Protein 5YFK (pdb70)

Organism: Clostridium perfringens (strain 13 / Type A) (NCBI:txid195102)

Sequence (211 aa):
YYTDSRDYDNLRSLSPLSSPEEHKQDAESEKNLKNINPDYRFWIKVEGTNIDFPVVQGKDNDFYLHHNFNKEKSFSGSIFVDSENNLNDDSNIVVYGHNMRNDTMFAQIKHFKNENFFNANKYVTLYREGKKSTFEIFSVYQENAKDLESEIKTKFSNKEDYEKYLKEQESKSLFKRDGIDLNSNDRILTLITSGYDFVNARIVVVAKEID

Secondary structure (DSSP, 8-state):
---STTHHHHGGGG-S---HHHHHHHHHHHHHHHHH-TTEEEEEEETTSS-EEEEEE-SSSSGGGSB-TTS-B-SS--EEE-TT--TTT-SEEEEE----SSS-TTGGGGGGGSHHHHHH--EEEEEETTEEEEEEEEEEEEEEHHHHHHH--S--SSHHHHHHHHHHHHHT-SSPPTT----TT--EEEEEEEESSSTTEEEEEEEEEE-

Foldseek 3Di:
DDFDVPVQVVLLVLALPVPVVNLVSVVVSVVVLCVLPVQWFKWKDFPPAPRTGTEGADCAPPQQCQADSNSDGTNFGGKYWGNPADPVDWLEIEIEGEQPPPRDTCVCLVVCLDPVCVVVTFWMWMGGPSDIWIWGWFAKAKDAQVVVVVLDDRDAPDLVRQQVSQVVRNVRGPDGDPPLPDGSVWRKYKYWYADDPDPRMIIIIMTTIDD

B-factor: mean 30.6, std 21.13, range [10.1, 153.22]

Solvent-accessible surface area: 11070 Å² total; per-residue (Å²): 202,198,24,50,47,186,63,11,54,104,12,127,96,38,8,4,40,136,77,119,147,115,110,137,115,28,42,83,11,9,147,73,0,98,126,68,0,88,32,5,81,1,0,0,48,0,69,52,17,62,0,20,10,1,0,0,22,11,203,71,56,76,70,1,49,82,32,12,2,68,90,92,168,8,154,5,1,0,0,2,0,13,24,121,10,59,16,116,108,7,38,0,4,0,0,47,6,42,5,51,176,24,83,21,8,0,3,21,0,96,61,1,56,84,99,118,39,0,78,73,19,77,75,0,27,6,13,51,115,36,152,139,29,28,3,25,0,2,0,0,7,49,29,60,17,156,80,7,130,90,38,27,78,16,110,43,102,79,127,137,31,8,72,136,8,2,145,57,0,47,89,61,22,99,33,137,16,127,82,13,108,28,43,25,124,18,56,0,1,0,2,8,2,26,5,109,97,85,126,85,0,73,2,0,0,0,1,16,65,46,181

InterPro domains:
  IPR005754 Sortase family [PF04203] (82-247)
  IPR009835 Sortase B family [TIGR03064] (6-243)
  IPR009835 Sortase B family [cd05826] (76-247)
  IPR015986 Sortase B, Firmicutes [PIRSF030150] (1-249)
  IPR023365 Sortase domain superfamily [G3DSA:2.40.260.10] (67-249)
  IPR023365 Sortase domain superfamily [SSF63817] (12-249)

CATH classification: 2.40.260.10

Nearest PDB structures (foldseek):
  5yfk-assembly1_A  TM=1.005E+00  e=3.487E-47  Clostridium perfringens str. 13
  5b23-assembly2_B  TM=1.001E+00  e=1.067E-38  Clostridium perfringens str. 13
  4ux7-assembly1_B  TM=8.666E-01  e=3.963E-24  Clostridioides difficile 630
  6kyc-assembly1_A  TM=9.280E-01  e=2.749E-22  Clostridioides difficile 630
  6kyd-assembly1_A  TM=9.367E-01  e=8.070E-21  Clostridioides difficile 630

Radius of gyration: 16.48 Å; Cα contacts (8 Å, |Δi|>4): 424; chains: 1; bounding box: 42×48×41 Å

Structure (mmCIF, N/CA/C/O backbone):
data_5YFK
#
_entry.id   5YFK
#
_cell.length_a   74.670
_cell.length_b   59.730
_cell.length_c   56.220
_cell.angle_alpha   90.00
_cell.angle_beta   121.39
_cell.angle_gamma   90.00
#
_symmetry.space_group_name_H-M   'C 1 2 1'
#
loop_
_entity.id
_entity.type
_entity.pdbx_description
1 polymer 'Uncharacterized protein Sortase B'
2 water water
#
loop_
_atom_site.group_PDB
_atom_site.id
_atom_site.type_symbol
_atom_site.label_atom_id
_atom_site.label_alt_id
_atom_site.label_comp_id
_atom_site.label_asym_id
_atom_site.label_entity_id
_atom_site.label_seq_id
_atom_site.pdbx_PDB_ins_code
_atom_site.Cartn_x
_atom_site.Cartn_y
_atom_site.Cartn_z
_atom_site.occupancy
_atom_site.B_iso_or_equiv
_atom_site.auth_seq_id
_atom_site.auth_comp_id
_atom_site.auth_asym_id
_atom_site.auth_atom_id
_atom_site.pdbx_PDB_model_num
ATOM 1 N N . TYR A 1 10 ? 11.397 13.713 27.151 1.00 59.67 33 TYR A N 1
ATOM 2 C CA . TYR A 1 10 ? 10.025 13.512 26.602 1.00 58.70 33 TYR A CA 1
ATOM 3 C C . TYR A 1 10 ? 9.530 12.089 26.874 1.00 64.99 33 TYR A C 1
ATOM 4 O O . TYR A 1 10 ? 10.313 11.135 26.872 1.00 61.91 33 TYR A O 1
ATOM 13 N N . TYR A 1 11 ? 8.227 11.957 27.105 1.00 47.96 34 TYR A N 1
ATOM 14 C CA . TYR A 1 11 ? 7.625 10.691 27.516 1.00 43.99 34 TYR A CA 1
ATOM 15 C C . TYR A 1 11 ? 6.580 10.289 26.484 1.00 50.61 34 TYR A C 1
ATOM 16 O O . TYR A 1 11 ? 5.818 11.124 26.013 1.00 38.94 34 TYR A O 1
ATOM 25 N N . THR A 1 12 ? 6.517 9.006 26.149 1.00 53.67 35 THR A N 1
ATOM 26 C CA . THR A 1 12 ? 5.846 8.608 24.925 1.00 58.81 35 THR A CA 1
ATOM 27 C C . THR A 1 12 ? 5.433 7.132 24.973 1.00 66.28 35 THR A C 1
ATOM 28 O O . THR A 1 12 ? 5.263 6.573 26.063 1.00 72.80 35 THR A O 1
ATOM 32 N N . ASP A 1 13 ? 5.161 6.544 23.808 1.00 75.16 36 ASP A N 1
ATOM 33 C CA . ASP A 1 13 ? 4.337 5.328 23.714 1.00 90.94 36 ASP A CA 1
ATOM 34 C C . ASP A 1 13 ? 5.129 4.027 23.943 1.00 103.10 36 ASP A C 1
ATOM 35 O O . ASP A 1 13 ? 4.689 2.952 23.527 1.00 110.45 36 ASP A O 1
ATOM 40 N N . SER A 1 14 ? 6.180 4.104 24.760 1.00 104.13 37 SER A N 1
ATOM 41 C CA . SER A 1 14 ? 7.277 3.129 24.733 1.00 85.87 37 SER A CA 1
ATOM 42 C C . SER A 1 14 ? 6.871 1.768 25.317 1.00 89.55 37 SER A C 1
ATOM 43 O O . SER A 1 14 ? 7.460 0.740 24.981 1.00 93.83 37 SER A O 1
ATOM 46 N N . ARG A 1 15 ? 5.874 1.766 26.195 1.00 94.02 38 ARG A N 1
ATOM 47 C CA . ARG A 1 15 ? 5.703 0.675 27.155 1.00 104.98 38 ARG A CA 1
ATOM 48 C C . ARG A 1 15 ? 5.176 -0.596 26.487 1.00 97.62 38 ARG A C 1
ATOM 49 O O . ARG A 1 15 ? 5.614 -1.703 26.809 1.00 91.96 38 ARG A O 1
ATOM 57 N N . ASP A 1 16 ? 4.206 -0.436 25.590 1.00 82.51 39 ASP A N 1
ATOM 58 C CA . ASP A 1 16 ? 3.643 -1.567 24.858 1.00 72.23 39 ASP A CA 1
ATOM 59 C C . ASP A 1 16 ? 4.711 -2.166 23.956 1.00 65.40 39 ASP A C 1
ATOM 60 O O . ASP A 1 16 ? 4.972 -3.371 24.004 1.00 47.36 39 ASP A O 1
ATOM 65 N N . TYR A 1 17 ? 5.384 -1.294 23.205 1.00 55.82 40 TYR A N 1
ATOM 66 C CA . TYR A 1 17 ? 6.433 -1.696 22.267 1.00 73.69 40 TYR A CA 1
ATOM 67 C C . TYR A 1 17 ? 7.656 -2.198 23.047 1.00 73.04 40 TYR A C 1
ATOM 68 O O . TYR A 1 17 ? 8.769 -2.185 22.525 1.00 90.37 40 TYR A O 1
ATOM 77 N N . ASP A 1 18 ? 7.436 -2.678 24.276 1.00 68.41 41 ASP A N 1
ATOM 78 C CA . ASP A 1 18 ? 8.502 -3.297 25.078 1.00 64.22 41 ASP A CA 1
ATOM 79 C C . ASP A 1 18 ? 8.011 -4.393 26.032 1.00 55.35 41 ASP A C 1
ATOM 80 O O . ASP A 1 18 ? 8.789 -5.232 26.477 1.00 51.92 41 ASP A O 1
ATOM 85 N N . ASN A 1 19 ? 6.712 -4.433 26.286 1.00 49.85 42 ASN A N 1
ATOM 86 C CA . ASN A 1 19 ? 5.997 -5.702 26.382 1.00 64.92 42 ASN A CA 1
ATOM 87 C C . ASN A 1 19 ? 6.450 -6.686 25.295 1.00 59.41 42 ASN A C 1
ATOM 88 O O . ASN A 1 19 ? 6.770 -7.844 25.576 1.00 54.92 42 ASN A O 1
ATOM 93 N N . LEU A 1 20 ? 6.492 -6.203 24.056 1.00 48.97 43 LEU A N 1
ATOM 94 C CA . LEU A 1 20 ? 6.790 -7.039 22.900 1.00 42.48 43 LEU A CA 1
ATOM 95 C C . LEU A 1 20 ? 8.200 -7.602 22.951 1.00 39.02 43 LEU A C 1
ATOM 96 O O . LEU A 1 20 ? 8.508 -8.566 22.258 1.00 43.53 43 LEU A O 1
ATOM 101 N N . ARG A 1 21 ? 9.091 -6.895 23.632 1.00 36.06 44 ARG A N 1
ATOM 102 C CA . ARG A 1 21 ? 10.498 -7.261 23.666 1.00 35.33 44 ARG A CA 1
ATOM 103 C C . ARG A 1 21 ? 10.704 -8.635 24.297 1.00 39.85 44 ARG A C 1
ATOM 104 O O . ARG A 1 21 ? 11.688 -9.333 24.016 1.00 30.07 44 ARG A O 1
ATOM 112 N N . SER A 1 22 ? 9.737 -9.044 25.108 1.00 33.43 45 SER A N 1
ATOM 113 C CA . SER A 1 22 ? 9.765 -10.373 25.709 1.00 46.34 45 SER A CA 1
ATOM 114 C C . SER A 1 22 ? 9.389 -11.421 24.661 1.00 42.28 45 SER A C 1
ATOM 115 O O . SER A 1 22 ? 9.759 -12.583 24.778 1.00 45.22 45 SER A O 1
ATOM 118 N N . LEU A 1 23 ? 8.811 -10.954 23.555 1.00 49.69 46 LEU A N 1
ATOM 119 C CA . LEU A 1 23 ? 8.484 -11.810 22.415 1.00 44.48 46 LEU A CA 1
ATOM 120 C C . LEU A 1 23 ? 9.597 -11.836 21.374 1.00 40.48 46 LEU A C 1
ATOM 121 O O . LEU A 1 23 ? 9.388 -12.291 20.249 1.00 38.75 46 LEU A O 1
ATOM 126 N N . SER A 1 24 ? 10.771 -11.339 21.736 1.00 29.98 47 SER A N 1
ATOM 127 C CA . SER A 1 24 ? 11.853 -11.249 20.769 1.00 34.25 47 SER A CA 1
ATOM 128 C C . SER A 1 24 ? 12.413 -12.622 20.490 1.00 31.82 47 SER A C 1
ATOM 129 O O . SER A 1 24 ? 12.797 -13.333 21.411 1.00 35.98 47 SER A O 1
ATOM 132 N N . PRO A 1 25 ? 12.537 -12.972 19.205 1.00 28.42 48 PRO A N 1
ATOM 133 C CA . PRO A 1 25 ? 13.170 -14.227 18.861 1.00 25.43 48 PRO A CA 1
ATOM 134 C C . PRO A 1 25 ? 14.681 -14.164 19.004 1.00 30.57 48 PRO A C 1
ATOM 135 O O . PRO A 1 25 ? 15.348 -15.168 18.791 1.00 31.75 48 PRO A O 1
ATOM 139 N N . LEU A 1 26 ? 15.196 -13.028 19.479 1.00 29.44 49 LEU A N 1
ATOM 140 C CA . LEU A 1 26 ? 16.620 -12.884 19.766 1.00 34.88 49 LEU A CA 1
ATOM 141 C C . LEU A 1 26 ? 16.864 -12.756 21.274 1.00 48.06 49 LEU A C 1
ATOM 142 O O . LEU A 1 26 ? 17.523 -11.819 21.720 1.00 55.79 49 LEU A O 1
ATOM 147 N N . SER A 1 27 ? 16.368 -13.713 22.053 1.00 59.17 50 SER A N 1
ATOM 148 C CA . SER A 1 27 ? 16.621 -13.721 23.495 1.00 61.51 50 SER A CA 1
ATOM 149 C C . SER A 1 27 ? 17.950 -14.391 23.829 1.00 66.60 50 SER A C 1
ATOM 150 O O . SER A 1 27 ? 18.600 -14.037 24.815 1.00 78.89 50 SER A O 1
ATOM 153 N N . SER A 1 34 ? 19.706 -24.388 20.451 1.00 95.25 57 SER A N 1
ATOM 154 C CA . SER A 1 34 ? 19.079 -25.689 20.655 1.00 95.37 57 SER A CA 1
ATOM 155 C C . SER A 1 34 ? 17.712 -25.734 19.984 1.00 122.33 57 SER A C 1
ATOM 156 O O . SER A 1 34 ? 16.961 -24.760 20.046 1.00 153.22 57 SER A O 1
ATOM 159 N N . PRO A 1 35 ? 17.380 -26.872 19.350 1.00 135.14 58 PRO A N 1
ATOM 160 C CA . PRO A 1 35 ? 16.104 -27.025 18.659 1.00 126.98 58 PRO A CA 1
ATOM 161 C C . PRO A 1 35 ? 14.870 -26.704 19.509 1.00 125.98 58 PRO A C 1
ATOM 162 O O . PRO A 1 35 ? 13.792 -26.473 18.959 1.00 127.23 58 PRO A O 1
ATOM 166 N N . GLU A 1 36 ? 15.027 -26.659 20.830 1.00 108.62 59 GLU A N 1
ATOM 167 C CA . GLU A 1 36 ? 13.893 -26.429 21.727 1.00 114.92 59 GLU A CA 1
ATOM 168 C C . GLU A 1 36 ? 13.746 -24.953 22.107 1.00 106.89 59 GLU A C 1
ATOM 169 O O . GLU A 1 36 ? 12.659 -24.505 22.479 1.00 97.58 59 GLU A O 1
ATOM 175 N N . GLU A 1 37 ? 14.840 -24.203 22.017 1.00 93.35 60 GLU A N 1
ATOM 176 C CA . GLU A 1 37 ? 14.780 -22.744 22.078 1.00 88.85 60 GLU A CA 1
ATOM 177 C C . GLU A 1 37 ? 14.341 -22.161 20.743 1.00 78.85 60 GLU A C 1
ATOM 178 O O . GLU A 1 37 ? 13.556 -21.215 20.704 1.00 71.03 60 GLU A O 1
ATOM 184 N N . HIS A 1 38 ? 14.963 -22.641 19.668 1.00 78.58 61 HIS A N 1
ATOM 185 C CA . HIS A 1 38 ? 14.448 -22.440 18.312 1.00 83.35 61 HIS A CA 1
ATOM 186 C C . HIS A 1 38 ? 12.925 -22.552 18.285 1.00 87.27 61 HIS A C 1
ATOM 187 O O . HIS A 1 38 ? 12.236 -21.654 17.797 1.00 91.76 61 HIS A O 1
ATOM 194 N N . LYS A 1 39 ? 12.406 -23.650 18.828 1.00 76.47 62 LYS A N 1
ATOM 195 C CA . LYS A 1 39 ? 10.967 -23.829 18.983 1.00 71.76 62 LYS A CA 1
ATOM 196 C C . LYS A 1 39 ? 10.360 -22.622 19.693 1.00 55.10 62 LYS A C 1
ATOM 197 O O . LYS A 1 39 ? 9.324 -22.100 19.278 1.00 49.44 62 LYS A O 1
ATOM 203 N N . GLN A 1 40 ? 11.017 -22.174 20.756 1.00 51.31 63 GLN A N 1
ATOM 204 C CA . GLN A 1 40 ? 10.562 -20.996 21.487 1.00 64.97 63 GLN A CA 1
ATOM 205 C C . GLN A 1 40 ? 10.503 -19.769 20.575 1.00 55.79 63 GLN A C 1
ATOM 206 O O . GLN A 1 40 ? 9.536 -19.015 20.599 1.00 45.34 63 GLN A O 1
ATOM 212 N N . ASP A 1 41 ? 11.536 -19.588 19.764 1.00 56.92 64 ASP A N 1
ATOM 213 C CA . ASP A 1 41 ? 11.654 -18.401 18.926 1.00 48.80 64 ASP A CA 1
ATOM 214 C C . ASP A 1 41 ? 10.626 -18.430 17.789 1.00 48.37 64 ASP A C 1
ATOM 215 O O . ASP A 1 41 ? 10.187 -17.394 17.306 1.00 43.01 64 ASP A O 1
ATOM 220 N N . ALA A 1 42 ? 10.214 -19.628 17.390 1.00 55.01 65 ALA A N 1
ATOM 221 C CA . ALA A 1 42 ? 9.223 -19.777 16.334 1.00 42.60 65 ALA A CA 1
ATOM 222 C C . ALA A 1 42 ? 7.843 -19.360 16.819 1.00 44.39 65 ALA A C 1
ATOM 223 O O . ALA A 1 42 ? 7.139 -18.612 16.140 1.00 47.78 65 ALA A O 1
ATOM 225 N N . GLU A 1 43 ? 7.462 -19.811 18.011 1.00 49.39 66 GLU A N 1
ATOM 226 C CA . GLU A 1 43 ? 6.207 -19.359 18.593 1.00 52.59 66 GLU A CA 1
ATOM 227 C C . GLU A 1 43 ? 6.237 -17.854 18.861 1.00 41.68 66 GLU A C 1
ATOM 228 O O . GLU A 1 43 ? 5.221 -17.172 18.733 1.00 39.10 66 GLU A O 1
ATOM 234 N N . SER A 1 44 ? 7.418 -17.323 19.163 1.00 37.58 67 SER A N 1
ATOM 235 C CA . SER A 1 44 ? 7.582 -15.871 19.242 1.00 40.97 67 SER A CA 1
ATOM 236 C C . SER A 1 44 ? 7.150 -15.198 17.950 1.00 31.89 67 SER A C 1
ATOM 237 O O . SER A 1 44 ? 6.279 -14.339 17.969 1.00 28.03 67 SER A O 1
ATOM 240 N N . GLU A 1 45 ? 7.672 -15.671 16.818 1.00 32.00 68 GLU A N 1
ATOM 241 C CA . GLU A 1 45 ? 7.336 -15.066 15.525 1.00 29.31 68 GLU A CA 1
ATOM 242 C C . GLU A 1 45 ? 5.870 -15.271 15.188 1.00 30.34 68 GLU A C 1
ATOM 243 O O . GLU A 1 45 ? 5.223 -14.386 14.646 1.00 24.57 68 GLU A O 1
ATOM 249 N N . LYS A 1 46 ? 5.326 -16.435 15.513 1.00 35.99 69 LYS A N 1
ATOM 250 C CA . LYS A 1 46 ? 3.919 -16.664 15.230 1.00 28.07 69 LYS A CA 1
ATOM 251 C C . LYS A 1 46 ? 3.023 -15.729 16.022 1.00 27.92 69 LYS A C 1
ATOM 252 O O . LYS A 1 46 ? 2.049 -15.202 15.487 1.00 32.74 69 LYS A O 1
ATOM 258 N N . ASN A 1 47 ? 3.390 -15.455 17.274 1.00 29.29 70 ASN A N 1
ATOM 259 C CA . ASN A 1 47 ? 2.615 -14.540 18.105 1.00 30.14 70 ASN A CA 1
ATOM 260 C C . ASN A 1 47 ? 2.711 -13.109 17.621 1.00 30.03 70 ASN A C 1
ATOM 261 O O . ASN A 1 47 ? 1.720 -12.426 17.513 1.00 24.30 70 ASN A O 1
ATOM 266 N N . LEU A 1 48 ? 3.900 -12.694 17.196 1.00 25.97 71 LEU A N 1
ATOM 267 C CA . LEU A 1 48 ? 4.029 -11.393 16.545 1.00 21.51 71 LEU A CA 1
ATOM 268 C C . LEU A 1 48 ? 3.153 -11.251 15.294 1.00 21.25 71 LEU A C 1
ATOM 269 O O . LEU A 1 48 ? 2.492 -10.241 15.122 1.00 24.22 71 LEU A O 1
ATOM 274 N N . LYS A 1 49 ? 3.276 -12.193 14.363 1.00 26.28 72 LYS A N 1
ATOM 275 C CA . LYS A 1 49 ? 2.458 -12.196 13.142 1.00 25.28 72 LYS A CA 1
ATOM 276 C C . LYS A 1 49 ? 0.955 -12.125 13.464 1.00 29.43 72 LYS A C 1
ATOM 277 O O . LYS A 1 49 ? 0.181 -11.469 12.764 1.00 27.35 72 LYS A O 1
ATOM 283 N N . ASN A 1 50 ? 0.556 -12.774 14.552 1.00 31.48 73 ASN A N 1
ATOM 284 C CA . ASN A 1 50 ? -0.846 -12.823 14.937 1.00 32.71 73 ASN A CA 1
ATOM 285 C C . ASN A 1 50 ? -1.294 -11.490 15.510 1.00 32.22 73 ASN A C 1
ATOM 286 O O . ASN A 1 50 ? -2.357 -10.989 15.163 1.00 36.94 73 ASN A O 1
ATOM 291 N N . ILE A 1 51 ? -0.427 -10.849 16.285 1.00 32.03 74 ILE A N 1
ATOM 292 C CA . ILE A 1 51 ? -0.713 -9.502 16.758 1.00 30.81 74 ILE A CA 1
ATOM 293 C C . ILE A 1 51 ? -0.828 -8.520 15.590 1.00 35.41 74 ILE A C 1
ATOM 294 O O . ILE A 1 51 ? -1.720 -7.668 15.565 1.00 32.64 74 ILE A O 1
ATOM 299 N N . ASN A 1 52 ? 0.087 -8.620 14.630 1.00 32.06 75 ASN A N 1
ATOM 300 C CA . ASN A 1 52 ? 0.057 -7.733 13.475 1.00 30.13 75 ASN A CA 1
ATOM 301 C C . ASN A 1 52 ? 0.609 -8.443 12.254 1.00 31.86 75 ASN A C 1
ATOM 302 O O . ASN A 1 52 ? 1.807 -8.641 12.135 1.00 25.77 75 ASN A O 1
ATOM 307 N N . PRO A 1 53 ? -0.264 -8.757 11.300 1.00 27.86 76 PRO A N 1
ATOM 308 C CA . PRO A 1 53 ? 0.160 -9.515 10.134 1.00 29.86 76 PRO A CA 1
ATOM 309 C C . PRO A 1 53 ? 1.226 -8.791 9.288 1.00 23.21 76 PRO A C 1
ATOM 310 O O . PRO A 1 53 ? 1.834 -9.391 8.390 1.00 24.68 76 PRO A O 1
ATOM 314 N N . ASP A 1 54 ? 1.420 -7.506 9.551 1.00 21.73 77 ASP A N 1
ATOM 315 C CA . ASP A 1 54 ? 2.418 -6.711 8.827 1.00 18.66 77 ASP A CA 1
ATOM 316 C C . ASP A 1 54 ? 3.842 -6.994 9.339 1.00 20.91 77 ASP A C 1
ATOM 317 O O . ASP A 1 54 ? 4.833 -6.540 8.743 1.00 16.59 77 ASP A O 1
ATOM 322 N N . TYR A 1 55 ? 3.940 -7.747 10.424 1.00 20.44 78 TYR A N 1
ATOM 323 C CA . TYR A 1 55 ? 5.236 -8.150 10.969 1.00 22.84 78 TYR A CA 1
ATOM 324 C C . TYR A 1 55 ? 6.094 -8.868 9.928 1.00 21.69 78 TYR A C 1
ATOM 325 O O . TYR A 1 55 ? 5.601 -9.734 9.198 1.00 20.22 78 TYR A O 1
ATOM 334 N N . ARG A 1 56 ? 7.388 -8.544 9.877 1.00 16.72 79 ARG A N 1
ATOM 335 C CA . ARG A 1 56 ? 8.284 -9.206 8.938 1.00 16.87 79 ARG A CA 1
ATOM 336 C C . ARG A 1 56 ? 9.517 -9.818 9.594 1.00 17.62 79 ARG A C 1
ATOM 337 O O . ARG A 1 56 ? 9.950 -10.906 9.205 1.00 16.36 79 ARG A O 1
ATOM 345 N N . PHE A 1 57 ? 10.147 -9.086 10.511 1.00 14.39 80 PHE A N 1
ATOM 346 C CA . PHE A 1 57 ? 11.344 -9.586 11.162 1.00 13.64 80 PHE A CA 1
ATOM 347 C C . PHE A 1 57 ? 11.651 -8.793 12.432 1.00 15.44 80 PHE A C 1
ATOM 348 O O . PHE A 1 57 ? 11.049 -7.742 12.689 1.00 19.05 80 PHE A O 1
ATOM 356 N N . TRP A 1 58 ? 12.633 -9.269 13.190 1.00 15.57 81 TRP A N 1
ATOM 357 C CA . TRP A 1 58 ? 13.094 -8.567 14.373 1.00 14.20 81 TRP A CA 1
ATOM 358 C C . TRP A 1 58 ? 14.477 -7.939 14.086 1.00 15.60 81 TRP A C 1
ATOM 359 O O . TRP A 1 58 ? 15.300 -8.505 13.363 1.00 14.96 81 TRP A O 1
ATOM 370 N N . ILE A 1 59 ? 14.692 -6.754 14.617 1.00 13.06 82 ILE A N 1
ATOM 371 C CA . ILE A 1 59 ? 15.991 -6.084 14.488 1.00 14.17 82 ILE A CA 1
ATOM 372 C C . ILE A 1 59 ? 16.554 -5.783 15.877 1.00 12.97 82 ILE A C 1
ATOM 373 O O . ILE A 1 59 ? 15.876 -5.221 16.743 1.00 13.40 82 ILE A O 1
ATOM 378 N N . LYS A 1 60 ? 17.854 -6.012 16.008 1.00 12.99 83 LYS A N 1
ATOM 379 C CA . LYS A 1 60 ? 18.592 -5.612 17.166 1.00 13.95 83 LYS A CA 1
ATOM 380 C C . LYS A 1 60 ? 19.926 -5.034 16.743 1.00 16.15 83 LYS A C 1
ATOM 381 O O . LYS A 1 60 ? 20.684 -5.676 16.004 1.00 17.89 83 LYS A O 1
ATOM 387 N N . VAL A 1 61 ? 20.276 -3.900 17.335 1.00 14.64 84 VAL A N 1
ATOM 388 C CA . VAL A 1 61 ? 21.537 -3.237 16.990 1.00 15.30 84 VAL A CA 1
ATOM 389 C C . VAL A 1 61 ? 22.467 -3.201 18.178 1.00 19.98 84 VAL A C 1
ATOM 390 O O . VAL A 1 61 ? 22.130 -2.718 19.258 1.00 13.03 84 VAL A O 1
ATOM 394 N N . GLU A 1 62 ? 23.635 -3.793 17.969 1.00 23.05 85 GLU A N 1
ATOM 395 C CA . GLU A 1 62 ? 24.601 -4.005 19.025 1.00 26.30 85 GLU A CA 1
ATOM 396 C C . GLU A 1 62 ? 24.947 -2.682 19.650 1.00 16.99 85 GLU A C 1
ATOM 397 O O . GLU A 1 62 ? 25.109 -1.673 18.953 1.00 21.34 85 GLU A O 1
ATOM 403 N N . GLY A 1 63 ? 24.948 -2.671 20.982 1.00 18.29 86 GLY A N 1
ATOM 404 C CA . GLY A 1 63 ? 25.386 -1.529 21.767 1.00 16.48 86 GLY A CA 1
ATOM 405 C C . GLY A 1 63 ? 24.383 -0.403 21.923 1.00 13.63 86 GLY A C 1
ATOM 406 O O . GLY A 1 63 ? 24.748 0.710 22.290 1.00 14.55 86 GLY A O 1
ATOM 407 N N . THR A 1 64 ? 23.142 -0.656 21.508 1.00 13.76 87 THR A N 1
ATOM 408 C CA . THR A 1 64 ? 22.072 0.343 21.543 1.00 12.93 87 THR A CA 1
ATOM 409 C C . THR A 1 64 ? 20.821 -0.266 22.158 1.00 11.88 87 THR A C 1
ATOM 410 O O . THR A 1 64 ? 20.790 -1.460 22.493 1.00 12.86 87 THR A O 1
ATOM 414 N N . ASN A 1 65 ? 19.823 0.580 22.347 1.00 12.93 88 ASN A N 1
ATOM 415 C CA . ASN A 1 65 ? 18.482 0.141 22.730 1.00 13.47 88 ASN A CA 1
ATOM 416 C C . ASN A 1 65 ? 17.563 -0.126 21.553 1.00 14.16 88 ASN A C 1
ATOM 417 O O . ASN A 1 65 ? 16.350 -0.225 21.726 1.00 14.45 88 ASN A O 1
ATOM 422 N N . ILE A 1 66 ? 18.150 -0.343 20.389 1.00 12.68 89 ILE A N 1
ATOM 423 C CA . ILE A 1 66 ? 17.382 -0.704 19.212 1.00 14.82 89 ILE A CA 1
ATOM 424 C C . ILE A 1 66 ? 17.159 -2.220 19.191 1.00 13.50 89 ILE A C 1
ATOM 425 O O . ILE A 1 66 ? 18.066 -3.018 18.965 1.00 15.23 89 ILE A O 1
ATOM 430 N N . ASP A 1 67 ? 15.929 -2.602 19.477 1.00 12.70 90 ASP A N 1
ATOM 431 C CA . ASP A 1 67 ? 15.561 -3.973 19.819 1.00 18.79 90 ASP A CA 1
ATOM 432 C C . ASP A 1 67 ? 14.053 -4.095 19.630 1.00 15.96 90 ASP A C 1
ATOM 433 O O . ASP A 1 67 ? 13.253 -3.895 20.572 1.00 17.91 90 ASP A O 1
ATOM 438 N N . PHE A 1 68 ? 13.646 -4.283 18.376 1.00 18.62 91 PHE A N 1
ATOM 439 C CA . PHE A 1 68 ? 12.266 -4.065 17.985 1.00 15.03 91 PHE A CA 1
ATOM 440 C C . PHE A 1 68 ? 11.767 -5.111 16.991 1.00 17.47 91 PHE A C 1
ATOM 441 O O . PHE A 1 68 ? 12.497 -5.516 16.079 1.00 13.78 91 PHE A O 1
ATOM 449 N N . PRO A 1 69 ? 10.432 -5.283 16.954 1.00 17.27 92 PRO A N 1
ATOM 450 C CA . PRO A 1 69 ? 9.794 -5.868 15.780 1.00 16.00 92 PRO A CA 1
ATOM 451 C C . PRO A 1 69 ? 9.686 -4.854 14.627 1.00 14.77 92 PRO A C 1
ATOM 452 O O . PRO A 1 69 ? 9.717 -3.657 14.857 1.00 15.93 92 PRO A O 1
ATOM 456 N N . VAL A 1 70 ? 9.818 -5.353 13.408 1.00 13.89 93 VAL A N 1
ATOM 457 C CA . VAL A 1 70 ? 9.738 -4.554 12.206 1.00 14.09 93 VAL A CA 1
ATOM 458 C C . VAL A 1 70 ? 8.554 -5.003 11.365 1.00 13.53 93 VAL A C 1
ATOM 459 O O . VAL A 1 70 ? 8.400 -6.190 11.076 1.00 15.44 93 VAL A O 1
ATOM 463 N N . VAL A 1 71 ? 7.769 -4.027 10.941 1.00 14.69 94 VAL A N 1
ATOM 464 C CA . VAL A 1 71 ? 6.583 -4.289 10.129 1.00 15.78 94 VAL A CA 1
ATOM 465 C C . VAL A 1 71 ? 6.746 -3.720 8.722 1.00 18.39 94 VAL A C 1
ATOM 466 O O . VAL A 1 71 ? 7.591 -2.868 8.472 1.00 18.69 94 VAL A O 1
ATOM 470 N N . GLN A 1 72 ? 5.862 -4.116 7.820 1.00 17.18 95 GLN A N 1
ATOM 471 C CA . GLN A 1 72 ? 5.848 -3.534 6.504 1.00 18.95 95 GLN A CA 1
ATOM 472 C C . GLN A 1 72 ? 4.419 -3.119 6.173 1.00 21.90 95 GLN A C 1
ATOM 473 O O . GLN A 1 72 ? 3.487 -3.943 6.255 1.00 20.49 95 GLN A O 1
ATOM 479 N N . GLY A 1 73 ? 4.236 -1.819 5.991 1.00 19.51 96 GLY A N 1
ATOM 480 C CA . GLY A 1 73 ? 2.931 -1.276 5.612 1.00 22.53 96 GLY A CA 1
ATOM 481 C C . GLY A 1 73 ? 2.747 -1.243 4.103 1.00 22.10 96 GLY A C 1
ATOM 482 O O . GLY A 1 73 ? 3.596 -1.728 3.330 1.00 20.07 96 GLY A O 1
ATOM 483 N N . LYS A 1 74 ? 1.612 -0.699 3.683 1.00 19.60 97 LYS A N 1
ATOM 484 C CA . LYS A 1 74 ? 1.312 -0.498 2.274 1.00 22.23 97 LYS A CA 1
ATOM 485 C C . LYS A 1 74 ? 1.936 0.780 1.715 1.00 20.12 97 LYS A C 1
ATOM 486 O O . LYS A 1 74 ? 1.958 0.989 0.512 1.00 22.07 97 LYS A O 1
ATOM 492 N N . ASP A 1 75 ? 2.394 1.667 2.591 1.00 21.28 98 ASP A N 1
ATOM 493 C CA . ASP A 1 75 ? 3.154 2.838 2.182 1.00 21.93 98 ASP A CA 1
ATOM 494 C C . ASP A 1 75 ? 4.199 3.133 3.260 1.00 21.19 98 ASP A C 1
ATOM 495 O O . ASP A 1 75 ? 4.330 2.364 4.200 1.00 21.06 98 ASP A O 1
ATOM 500 N N . ASN A 1 76 ? 5.035 4.137 3.023 1.00 23.00 99 ASN A N 1
ATOM 501 C CA . ASN A 1 76 ? 6.047 4.524 4.010 1.00 23.26 99 ASN A CA 1
ATOM 502 C C . ASN A 1 76 ? 5.619 5.673 4.929 1.00 25.26 99 ASN A C 1
ATOM 503 O O . ASN A 1 76 ? 6.470 6.381 5.481 1.00 30.20 99 ASN A O 1
ATOM 508 N N . ASP A 1 77 ? 4.309 5.769 5.185 1.00 23.19 100 ASP A N 1
ATOM 509 C CA . ASP A 1 77 ? 3.751 6.795 6.060 1.00 24.21 100 ASP A CA 1
ATOM 510 C C . ASP A 1 77 ? 2.929 6.222 7.220 1.00 20.22 100 ASP A C 1
ATOM 511 O O . ASP A 1 77 ? 3.020 6.739 8.345 1.00 22.30 100 ASP A O 1
ATOM 516 N N . PHE A 1 78 ? 2.210 5.115 6.995 1.00 21.08 101 PHE A N 1
ATOM 517 C CA . PHE A 1 78 ? 1.333 4.566 8.051 1.00 23.43 101 PHE A CA 1
ATOM 518 C C . PHE A 1 78 ? 2.089 4.389 9.371 1.00 26.60 101 PHE A C 1
ATOM 519 O O . PHE A 1 78 ? 1.562 4.677 10.449 1.00 22.83 101 PHE A O 1
ATOM 527 N N . TYR A 1 79 ? 3.245 3.744 9.313 1.00 24.97 102 TYR A N 1
ATOM 528 C CA . TYR A 1 79 ? 3.903 3.340 10.546 1.00 23.86 102 TYR A CA 1
ATOM 529 C C . TYR A 1 79 ? 4.828 4.430 11.102 1.00 18.60 102 TYR A C 1
ATOM 530 O O . TYR A 1 79 ? 5.430 4.251 12.161 1.00 17.67 102 TYR A O 1
ATOM 539 N N . LEU A 1 80 ? 4.802 5.613 10.496 1.00 18.15 103 LEU A N 1
ATOM 540 C CA . LEU A 1 80 ? 5.313 6.808 11.179 1.00 22.74 103 LEU A CA 1
ATOM 541 C C . LEU A 1 80 ? 4.341 7.262 12.257 1.00 24.93 103 LEU A C 1
ATOM 542 O O . LEU A 1 80 ? 4.695 8.042 13.141 1.00 27.44 103 LEU A O 1
ATOM 547 N N . HIS A 1 81 ? 3.089 6.844 12.115 1.00 24.81 104 HIS A N 1
ATOM 548 C CA . HIS A 1 81 ? 2.002 7.400 12.937 1.00 28.54 104 HIS A CA 1
ATOM 549 C C . HIS A 1 81 ? 1.147 6.335 13.603 1.00 30.14 104 HIS A C 1
ATOM 550 O O . HIS A 1 81 ? 0.148 6.652 14.262 1.00 27.60 104 HIS A O 1
ATOM 557 N N . HIS A 1 82 ? 1.545 5.075 13.478 1.00 26.15 105 HIS A N 1
ATOM 558 C CA . HIS A 1 82 ? 0.887 4.028 14.230 1.00 24.66 105 HIS A CA 1
ATOM 559 C C . HIS A 1 82 ? 1.900 3.110 14.900 1.00 24.93 105 HIS A C 1
ATOM 560 O O . HIS A 1 82 ? 2.999 2.880 14.382 1.00 25.52 105 HIS A O 1
ATOM 567 N N . ASN A 1 83 ? 1.460 2.467 15.970 1.00 25.43 106 ASN A N 1
ATOM 568 C CA . ASN A 1 83 ? 2.306 1.545 16.707 1.00 26.93 106 ASN A CA 1
ATOM 569 C C . ASN A 1 83 ? 2.094 0.128 16.228 1.00 27.43 106 ASN A C 1
ATOM 570 O O . ASN A 1 83 ? 1.525 -0.081 15.158 1.00 23.77 106 ASN A O 1
ATOM 575 N N . PHE A 1 84 ? 2.664 -0.839 16.943 1.00 26.36 107 PHE A N 1
ATOM 576 C CA . PHE A 1 84 ? 2.634 -2.222 16.491 1.00 28.29 107 PHE A CA 1
ATOM 577 C C . PHE A 1 84 ? 1.220 -2.806 16.481 1.00 34.88 107 PHE A C 1
ATOM 578 O O . PHE A 1 84 ? 0.950 -3.765 15.749 1.00 31.21 107 PHE A O 1
ATOM 586 N N . ASN A 1 85 ? 0.376 -2.311 17.388 1.00 37.20 108 ASN A N 1
ATOM 587 C CA . ASN A 1 85 ? -1.050 -2.661 17.429 1.00 39.99 108 ASN A CA 1
ATOM 588 C C . ASN A 1 85 ? -1.891 -1.862 16.436 1.00 39.80 108 ASN A C 1
ATOM 589 O O . ASN A 1 85 ? -3.119 -1.958 16.453 1.00 42.94 108 ASN A O 1
ATOM 594 N N . LYS A 1 86 ? -1.240 -0.985 15.674 1.00 33.17 109 LYS A N 1
ATOM 595 C CA . LYS A 1 86 ? -1.900 -0.147 14.677 1.00 32.07 109 LYS A CA 1
ATOM 596 C C . LYS A 1 86 ? -2.714 0.978 15.308 1.00 34.58 109 LYS A C 1
ATOM 597 O O . LYS A 1 86 ? -3.496 1.642 14.632 1.00 40.53 109 LYS A O 1
ATOM 603 N N . GLU A 1 87 ? -2.450 1.255 16.575 1.00 28.22 110 GLU A N 1
ATOM 604 C CA . GLU A 1 87 ? -3.045 2.397 17.238 1.00 35.82 110 GLU A CA 1
ATOM 605 C C . GLU A 1 87 ? -2.289 3.657 16.849 1.00 38.03 110 GLU A C 1
ATOM 606 O O . GLU A 1 87 ? -1.088 3.604 16.569 1.00 30.27 110 GLU A O 1
ATOM 612 N N . LYS A 1 88 ? -3.020 4.761 16.729 1.00 31.82 111 LYS A N 1
ATOM 613 C CA . LYS A 1 88 ? -2.419 6.091 16.663 1.00 37.00 111 LYS A CA 1
ATOM 614 C C . LYS A 1 88 ? -1.250 6.202 17.629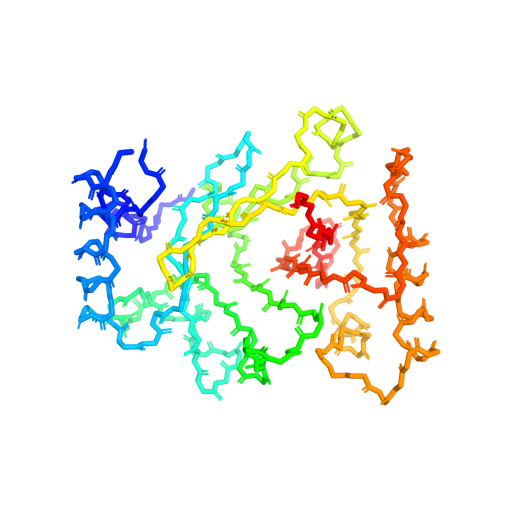 1.00 33.04 111 LYS A C 1
ATOM 615 O O . LYS A 1 88 ? -1.368 5.871 18.810 1.00 33.00 111 LYS A O 1
ATOM 621 N N . SER A 1 89 ? -0.136 6.736 17.151 1.00 32.72 112 SER A N 1
ATOM 622 C CA . SER A 1 89 ? 1.064 6.780 17.969 1.00 24.91 112 SER A CA 1
ATOM 623 C C . SER A 1 89 ? 1.989 7.840 17.436 1.00 27.39 112 SER A C 1
ATOM 624 O O . SER A 1 89 ? 2.159 7.978 16.223 1.00 37.05 112 SER A O 1
ATOM 627 N N . PHE A 1 90 ? 2.667 8.522 18.349 1.00 28.20 113 PHE A N 1
ATOM 628 C CA . PHE A 1 90 ? 3.672 9.497 17.984 1.00 30.04 113 PHE A CA 1
ATOM 629 C C . PHE A 1 90 ? 4.996 8.831 17.655 1.00 27.85 113 PHE A C 1
ATOM 630 O O . PHE A 1 90 ? 5.664 9.233 16.713 1.00 28.54 113 PHE A O 1
ATOM 638 N N . SER A 1 91 ? 5.341 7.783 18.397 1.00 25.83 114 SER A N 1
ATOM 639 C CA . SER A 1 91 ? 6.594 7.074 18.165 1.00 29.08 114 SER A CA 1
ATOM 640 C C . SER A 1 91 ? 6.520 6.237 16.892 1.00 29.80 114 SER A C 1
ATOM 641 O O . SER A 1 91 ? 7.545 5.901 16.305 1.00 24.30 114 SER A O 1
ATOM 644 N N . GLY A 1 92 ? 5.316 5.794 16.547 1.00 26.04 115 GLY A N 1
ATOM 645 C CA . GLY A 1 92 ? 5.141 4.865 15.426 1.00 23.07 115 GLY A CA 1
ATOM 646 C C . GLY A 1 92 ? 5.852 3.533 15.630 1.00 19.00 115 GLY A C 1
ATOM 647 O O . GLY A 1 92 ? 5.834 2.945 16.717 1.00 20.42 115 GLY A O 1
ATOM 648 N N . SER A 1 93 ? 6.305 2.966 14.527 1.00 19.12 116 SER A N 1
ATOM 649 C CA . SER A 1 93 ? 6.895 1.640 14.531 1.00 19.28 116 SER A CA 1
ATOM 650 C C . SER A 1 93 ? 8.179 1.672 13.717 1.00 15.84 116 SER A C 1
ATOM 651 O O . SER A 1 93 ? 8.439 2.628 12.967 1.00 18.89 116 SER A O 1
ATOM 654 N N . ILE A 1 94 ? 8.991 0.632 13.869 1.00 13.85 117 ILE A N 1
ATOM 655 C CA . ILE A 1 94 ? 10.106 0.441 12.924 1.00 14.10 117 ILE A CA 1
ATOM 656 C C . ILE A 1 94 ? 9.576 -0.324 11.717 1.00 14.09 117 ILE A C 1
ATOM 657 O O . ILE A 1 94 ? 8.875 -1.339 11.878 1.00 17.48 117 ILE A O 1
ATOM 662 N N . PHE A 1 95 ? 9.765 0.236 10.525 1.00 14.28 118 PHE A N 1
ATOM 663 C CA . PHE A 1 95 ? 9.169 -0.367 9.327 1.00 16.06 118 PHE A CA 1
ATOM 664 C C . PHE A 1 95 ? 10.094 -0.464 8.142 1.00 12.32 118 PHE A C 1
ATOM 665 O O . PHE A 1 95 ? 10.953 0.390 7.905 1.00 16.40 118 PHE A O 1
ATOM 673 N N . VAL A 1 96 ? 9.909 -1.552 7.407 1.00 15.01 119 VAL A N 1
ATOM 674 C CA . VAL A 1 96 ? 10.624 -1.790 6.164 1.00 16.51 119 VAL A CA 1
ATOM 675 C C . VAL A 1 96 ? 9.881 -1.120 5.006 1.00 20.13 119 VAL A C 1
ATOM 676 O O . VAL A 1 96 ? 8.642 -0.993 5.003 1.00 19.48 119 VAL A O 1
ATOM 680 N N . ASP A 1 97 ? 10.660 -0.597 4.077 1.00 14.80 120 ASP A N 1
ATOM 681 C CA . ASP A 1 97 ? 10.121 0.086 2.911 1.00 15.75 120 ASP A CA 1
ATOM 682 C C . ASP A 1 97 ? 8.985 -0.702 2.288 1.00 17.53 120 ASP A C 1
ATOM 683 O O . ASP A 1 97 ? 9.118 -1.909 2.053 1.00 15.73 120 ASP A O 1
ATOM 688 N N . SER A 1 98 ? 7.878 -0.013 1.991 1.00 17.96 121 SER A N 1
ATOM 689 C CA . SER A 1 98 ? 6.683 -0.696 1.455 1.00 19.43 121 SER A CA 1
ATOM 690 C C . SER A 1 98 ? 6.932 -1.343 0.086 1.00 18.58 121 SER A C 1
ATOM 691 O O . SER A 1 98 ? 6.288 -2.334 -0.236 1.00 22.54 121 SER A O 1
ATOM 694 N N . GLU A 1 99 ? 7.977 -0.890 -0.610 1.00 27.34 122 GLU A N 1
ATOM 695 C CA . GLU A 1 99 ? 8.329 -1.406 -1.940 1.00 28.96 122 GLU A CA 1
ATOM 696 C C . GLU A 1 99 ? 9.338 -2.573 -1.866 1.00 31.85 122 GLU A C 1
ATOM 697 O O . GLU A 1 99 ? 9.541 -3.275 -2.849 1.00 21.86 122 GLU A O 1
ATOM 703 N N . ASN A 1 100 ? 9.905 -2.831 -0.683 1.00 22.95 123 ASN A N 1
ATOM 704 C CA . ASN A 1 100 ? 10.838 -3.935 -0.531 1.00 21.97 123 ASN A CA 1
ATOM 705 C C . ASN A 1 100 ? 10.200 -5.277 -0.814 1.00 24.57 123 ASN A C 1
ATOM 706 O O . ASN A 1 100 ? 9.165 -5.628 -0.231 1.00 23.38 123 ASN A O 1
ATOM 711 N N . ASN A 1 101 ? 10.859 -6.061 -1.660 1.00 18.14 124 ASN A N 1
ATOM 712 C CA . ASN A 1 101 ? 10.612 -7.508 -1.690 1.00 19.28 124 ASN A CA 1
ATOM 713 C C . ASN A 1 101 ? 11.683 -8.233 -0.906 1.00 14.56 124 ASN A C 1
ATOM 714 O O . ASN A 1 101 ? 12.839 -8.353 -1.363 1.00 14.27 124 ASN A O 1
ATOM 719 N N . LEU A 1 102 ? 11.306 -8.731 0.275 1.00 19.08 125 LEU A N 1
ATOM 720 C CA . LEU A 1 102 ? 12.282 -9.237 1.240 1.00 21.61 125 LEU A CA 1
ATOM 721 C C . LEU A 1 102 ? 12.889 -10.568 0.804 1.00 20.06 125 LEU A C 1
ATOM 722 O O . LEU A 1 102 ? 14.028 -10.884 1.154 1.00 21.65 125 LEU A O 1
ATOM 727 N N . ASN A 1 103 ? 12.216 -11.271 -0.106 1.00 23.08 126 ASN A N 1
ATOM 728 C CA . ASN A 1 103 ? 12.807 -12.492 -0.674 1.00 20.51 126 ASN A CA 1
ATOM 729 C C . ASN A 1 103 ? 13.866 -12.213 -1.724 1.00 19.56 126 ASN A C 1
ATOM 730 O O . ASN A 1 103 ? 14.817 -12.987 -1.874 1.00 25.71 126 ASN A O 1
ATOM 735 N N . ASP A 1 104 ? 13.692 -11.104 -2.446 1.00 17.38 127 ASP A N 1
ATOM 736 C CA . ASP A 1 104 ? 14.488 -10.831 -3.639 1.00 18.11 127 ASP A CA 1
ATOM 737 C C . ASP A 1 104 ? 15.497 -9.705 -3.489 1.00 17.42 127 ASP A C 1
ATOM 738 O O . ASP A 1 104 ? 16.604 -9.770 -4.071 1.00 19.75 127 ASP A O 1
ATOM 743 N N . ASP A 1 105 ? 15.112 -8.625 -2.817 1.00 15.38 128 ASP A N 1
ATOM 744 C CA . ASP A 1 105 ? 15.851 -7.369 -2.976 1.00 15.57 128 ASP A CA 1
ATOM 745 C C . ASP A 1 105 ? 17.268 -7.436 -2.348 1.00 14.91 128 ASP A C 1
ATOM 746 O O . ASP A 1 105 ? 17.467 -8.038 -1.288 1.00 13.60 128 ASP A O 1
ATOM 751 N N . SER A 1 106 ? 18.239 -6.782 -2.983 1.00 17.18 129 SER A N 1
ATOM 752 C CA . SER A 1 106 ? 19.611 -6.755 -2.445 1.00 19.44 129 SER A CA 1
ATOM 753 C C . SER A 1 106 ? 19.816 -5.684 -1.345 1.00 15.50 129 SER A C 1
ATOM 754 O O . SER A 1 106 ? 20.809 -5.726 -0.617 1.00 16.32 129 SER A O 1
ATOM 757 N N . ASN A 1 107 ? 18.884 -4.738 -1.226 1.00 15.68 130 ASN A N 1
ATOM 758 C CA . ASN A 1 107 ? 18.947 -3.711 -0.153 1.00 12.78 130 ASN A CA 1
ATOM 759 C C . ASN A 1 107 ? 17.635 -3.714 0.600 1.00 13.84 130 ASN A C 1
ATOM 760 O O . ASN A 1 107 ? 16.599 -3.402 0.028 1.00 17.60 130 ASN A O 1
ATOM 765 N N . ILE A 1 108 ? 17.698 -4.091 1.865 1.00 11.90 131 ILE A N 1
ATOM 766 C CA . ILE A 1 108 ? 16.543 -4.037 2.752 1.00 11.93 131 IL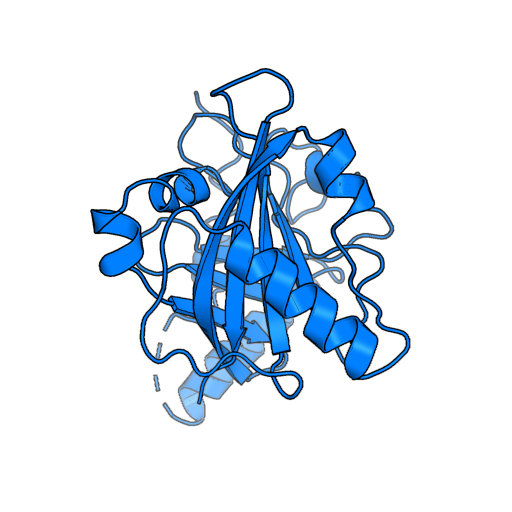E A CA 1
ATOM 767 C C . ILE A 1 108 ? 16.592 -2.676 3.447 1.00 15.22 131 ILE A C 1
ATOM 768 O O . ILE A 1 108 ? 17.563 -2.344 4.128 1.00 14.31 131 ILE A O 1
ATOM 773 N N . VAL A 1 109 ? 15.527 -1.905 3.291 1.00 13.90 132 VAL A N 1
ATOM 774 C CA . VAL A 1 109 ? 15.551 -0.536 3.780 1.00 13.45 132 VAL A CA 1
ATOM 775 C C . VAL A 1 109 ? 14.563 -0.365 4.892 1.00 12.04 132 VAL A C 1
ATOM 776 O O . VAL A 1 109 ? 13.373 -0.665 4.734 1.00 13.70 132 VAL A O 1
ATOM 780 N N . VAL A 1 110 ? 15.059 0.105 6.039 1.00 13.94 133 VAL A N 1
ATOM 781 C CA . VAL A 1 110 ? 14.259 0.151 7.239 1.00 11.53 133 VAL A CA 1
ATOM 782 C C . VAL A 1 110 ? 14.294 1.570 7.816 1.00 12.42 133 VAL A C 1
ATOM 783 O O . VAL A 1 110 ? 15.370 2.179 7.905 1.00 13.25 133 VAL A O 1
ATOM 787 N N . TYR A 1 111 ? 13.128 2.029 8.275 1.00 12.25 134 TYR A N 1
ATOM 788 C CA . TYR A 1 111 ? 12.925 3.384 8.798 1.00 12.83 134 TYR A CA 1
ATOM 789 C C . TYR A 1 111 ? 12.475 3.333 10.241 1.00 13.93 134 TYR A C 1
ATOM 790 O O . TYR A 1 111 ? 11.748 2.411 10.677 1.00 14.10 134 TYR A O 1
ATOM 799 N N . GLY A 1 112 ? 12.802 4.389 10.964 1.00 15.27 135 GLY A N 1
ATOM 800 C CA . GLY A 1 112 ? 12.180 4.659 12.256 1.00 13.45 135 GLY A CA 1
ATOM 801 C C . GLY A 1 112 ? 12.408 6.081 12.703 1.00 15.70 135 GLY A C 1
ATOM 802 O O . GLY A 1 112 ? 13.324 6.740 12.233 1.00 15.35 135 GLY A O 1
ATOM 803 N N . HIS A 1 113 ? 11.555 6.543 13.607 1.00 16.43 136 HIS A N 1
ATOM 804 C CA . HIS A 1 113 ? 11.618 7.887 14.156 1.00 18.65 136 HIS A CA 1
ATOM 805 C C . HIS A 1 113 ? 12.879 8.088 15.005 1.00 15.56 136 HIS A C 1
ATOM 806 O O . HIS A 1 113 ? 13.362 7.150 15.659 1.00 13.51 136 HIS A O 1
ATOM 813 N N . ASN A 1 114 ? 13.317 9.351 15.077 1.00 13.91 137 ASN A N 1
ATOM 814 C CA . ASN A 1 114 ? 14.222 9.813 16.110 1.00 17.18 137 ASN A CA 1
ATOM 815 C C . ASN A 1 114 ? 13.594 11.008 16.789 1.00 24.78 137 ASN A C 1
ATOM 816 O O . ASN A 1 114 ? 13.619 12.103 16.247 1.00 32.33 137 ASN A O 1
ATOM 821 N N . MET A 1 115 ? 12.888 10.756 17.886 1.00 31.58 138 MET A N 1
ATOM 822 C CA . MET A 1 115 ? 12.041 11.775 18.481 1.00 47.87 138 MET A CA 1
ATOM 823 C C . MET A 1 115 ? 12.712 12.470 19.669 1.00 47.59 138 MET A C 1
ATOM 824 O O . MET A 1 115 ? 12.084 13.271 20.367 1.00 52.45 138 MET A O 1
ATOM 829 N N . ARG A 1 116 ? 14.017 12.255 19.807 1.00 36.60 139 ARG A N 1
ATOM 830 C CA . ARG A 1 116 ? 14.869 13.078 20.678 1.00 42.59 139 ARG A CA 1
ATOM 831 C C . ARG A 1 116 ? 14.661 12.714 22.141 1.00 39.97 139 ARG A C 1
ATOM 832 O O . ARG A 1 116 ? 15.221 13.347 23.027 1.00 40.42 139 ARG A O 1
ATOM 840 N N . ASN A 1 117 ? 13.974 11.608 22.376 1.00 35.95 140 ASN A N 1
ATOM 841 C CA . ASN A 1 117 ? 13.818 11.080 23.720 1.00 35.23 140 ASN A CA 1
ATOM 842 C C . ASN A 1 117 ? 14.411 9.678 23.832 1.00 31.72 140 ASN A C 1
ATOM 843 O O . ASN A 1 117 ? 13.951 8.858 24.632 1.00 28.39 140 ASN A O 1
ATOM 848 N N . ASP A 1 118 ? 15.398 9.381 22.998 1.00 21.16 141 ASP A N 1
ATOM 849 C CA . ASP A 1 118 ? 16.145 8.138 23.162 1.00 24.87 141 ASP A CA 1
ATOM 850 C C . ASP A 1 118 ? 15.288 6.886 22.937 1.00 22.44 141 ASP A C 1
ATOM 851 O O . ASP A 1 118 ? 15.350 5.924 23.702 1.00 25.75 141 ASP A O 1
ATOM 856 N N . THR A 1 119 ? 14.425 6.917 21.926 1.00 19.62 142 THR A N 1
ATOM 857 C CA . THR A 1 119 ? 13.610 5.751 21.583 1.00 20.80 142 THR A CA 1
ATOM 858 C C . THR A 1 119 ? 13.563 5.521 20.073 1.00 13.92 142 THR A C 1
ATOM 859 O O . THR A 1 119 ? 13.932 6.391 19.320 1.00 13.69 142 THR A O 1
ATOM 863 N N . MET A 1 120 ? 13.069 4.349 19.674 1.00 12.47 143 MET A N 1
ATOM 864 C CA . MET A 1 120 ? 12.954 3.958 18.254 1.00 11.42 143 MET A CA 1
ATOM 865 C C . MET A 1 120 ? 14.350 3.960 17.636 1.00 13.90 143 MET A C 1
ATOM 866 O O . MET A 1 120 ? 15.230 3.259 18.147 1.00 15.05 143 MET A O 1
ATOM 871 N N . PHE A 1 121 ? 14.556 4.739 16.586 1.00 12.48 144 PHE A N 1
ATOM 872 C CA . PHE A 1 121 ? 15.891 4.789 15.904 1.00 12.85 144 PHE A CA 1
ATOM 873 C C . PHE A 1 121 ? 16.740 6.003 16.339 1.00 12.18 144 PHE A C 1
ATOM 874 O O . PHE A 1 121 ? 17.807 6.273 15.738 1.00 15.36 144 PHE A O 1
ATOM 882 N N . ALA A 1 122 ? 16.414 6.621 17.480 1.00 13.71 145 ALA A N 1
ATOM 883 C CA . ALA A 1 122 ? 17.234 7.735 17.979 1.00 15.35 145 ALA A CA 1
ATOM 884 C C . ALA A 1 122 ? 18.706 7.350 17.996 1.00 14.18 145 ALA A C 1
ATOM 885 O O . ALA A 1 122 ? 19.579 8.129 17.608 1.00 17.62 145 ALA A O 1
ATOM 887 N N . GLN A 1 123 ? 19.000 6.158 18.501 1.00 15.02 146 GLN A N 1
ATOM 888 C CA . GLN A 1 123 ? 20.399 5.781 18.733 1.00 14.86 146 GLN A CA 1
ATOM 889 C C . GLN A 1 123 ? 21.209 5.469 17.517 1.00 14.80 146 GLN A C 1
ATOM 890 O O . GLN A 1 123 ? 22.439 5.370 17.603 1.00 14.32 146 GLN A O 1
ATOM 896 N N . ILE A 1 124 ? 20.580 5.484 16.342 1.00 14.80 147 ILE A N 1
ATOM 897 C CA . ILE A 1 124 ? 21.359 5.470 15.093 1.00 14.03 147 ILE A CA 1
ATOM 898 C C . ILE A 1 124 ? 22.359 6.626 15.013 1.00 13.64 147 ILE A C 1
ATOM 899 O O . ILE A 1 124 ? 23.488 6.483 14.502 1.00 13.18 147 ILE A O 1
ATOM 904 N N . LYS A 1 125 ? 22.041 7.711 15.702 1.00 15.51 148 LYS A N 1
ATOM 905 C CA . LYS A 1 125 ? 22.881 8.911 15.676 1.00 13.18 148 LYS A CA 1
ATOM 906 C C . LYS A 1 125 ? 24.243 8.669 16.369 1.00 17.84 148 LYS A C 1
ATOM 907 O O . LYS A 1 125 ? 25.265 9.272 15.988 1.00 15.71 148 LYS A O 1
ATOM 913 N N . HIS A 1 126 ? 24.329 7.571 17.110 1.00 15.92 149 HIS A N 1
ATOM 914 C CA . HIS A 1 126 ? 25.565 7.294 17.860 1.00 17.25 149 HIS A CA 1
ATOM 915 C C . HIS A 1 126 ? 26.631 6.867 16.879 1.00 15.41 149 HIS A C 1
ATOM 916 O O . HIS A 1 126 ? 27.820 7.003 17.140 1.00 17.32 149 HIS A O 1
ATOM 923 N N . PHE A 1 127 ? 26.213 6.344 15.731 1.00 15.10 150 PHE A N 1
ATOM 924 C CA . PHE A 1 127 ? 27.165 5.856 14.746 1.00 17.81 150 PHE A CA 1
ATOM 925 C C . PHE A 1 127 ? 27.948 6.972 14.069 1.00 15.06 150 PHE A C 1
ATOM 926 O O . PHE A 1 127 ? 28.990 6.713 13.456 1.00 17.68 150 PHE A O 1
ATOM 934 N N . LYS A 1 128 ? 27.551 8.226 14.304 1.00 18.58 151 LYS A N 1
ATOM 935 C CA . LYS A 1 128 ? 28.323 9.371 13.769 1.00 21.83 151 LYS A CA 1
ATOM 936 C C . LYS A 1 128 ? 29.598 9.670 14.560 1.00 21.05 151 LYS A C 1
ATOM 937 O O . LYS A 1 128 ? 30.480 10.423 14.095 1.00 19.58 151 LYS A O 1
ATOM 943 N N . ASN A 1 129 ? 29.722 9.004 15.700 1.00 16.31 152 ASN A N 1
ATOM 944 C CA . ASN A 1 129 ? 30.925 9.068 16.544 1.00 21.85 152 ASN A CA 1
ATOM 945 C C . ASN A 1 129 ? 31.877 7.927 16.206 1.00 20.52 152 ASN A C 1
ATOM 946 O O . ASN A 1 129 ? 31.460 6.770 16.149 1.00 17.41 152 ASN A O 1
ATOM 951 N N . GLU A 1 130 ? 33.130 8.250 15.866 1.00 20.17 153 GLU A N 1
ATOM 952 C CA . GLU A 1 130 ? 34.040 7.264 15.298 1.00 22.69 153 GLU A CA 1
ATOM 953 C C . GLU A 1 130 ? 34.318 6.112 16.270 1.00 20.16 153 GLU A C 1
ATOM 954 O O . GLU A 1 130 ? 34.334 4.954 15.872 1.00 18.49 153 GLU A O 1
ATOM 960 N N . ASN A 1 131 ? 34.453 6.428 17.560 1.00 22.43 154 ASN A N 1
ATOM 961 C CA . ASN A 1 131 ? 34.700 5.406 18.562 1.00 24.56 154 ASN A CA 1
ATOM 962 C C . ASN A 1 131 ? 33.534 4.423 18.592 1.00 21.00 154 ASN A C 1
ATOM 963 O O . ASN A 1 131 ? 33.737 3.221 18.611 1.00 17.92 154 ASN A O 1
ATOM 968 N N . PHE A 1 132 ? 32.314 4.954 18.640 1.00 20.17 155 PHE A N 1
ATOM 969 C CA . PHE A 1 132 ? 31.118 4.122 18.595 1.00 19.15 155 PHE A CA 1
ATOM 970 C C . PHE A 1 132 ? 31.089 3.222 17.362 1.00 16.52 155 PHE A C 1
ATOM 971 O O . PHE A 1 132 ? 30.694 2.054 17.464 1.00 16.66 155 PHE A O 1
ATOM 979 N N . PHE A 1 133 ? 31.233 3.839 16.184 1.00 15.83 156 PHE A N 1
ATOM 980 C CA . PHE A 1 133 ? 31.305 3.101 14.900 1.00 16.47 156 PHE A CA 1
ATOM 981 C C . PHE A 1 133 ? 32.320 1.952 14.949 1.00 19.36 156 PHE A C 1
ATOM 982 O O . PHE A 1 133 ? 32.058 0.848 14.483 1.00 15.14 156 PHE A O 1
ATOM 990 N N . ASN A 1 134 ? 33.511 2.226 15.461 1.00 19.32 157 ASN A N 1
ATOM 991 C CA . ASN A 1 134 ? 34.517 1.187 15.586 1.00 19.12 157 ASN A CA 1
ATOM 992 C C . ASN A 1 134 ? 34.120 0.054 16.507 1.00 21.67 157 ASN A C 1
ATOM 993 O O . ASN A 1 134 ? 34.475 -1.100 16.262 1.00 21.03 157 ASN A O 1
ATOM 998 N N . ALA A 1 135 ? 33.407 0.389 17.581 1.00 20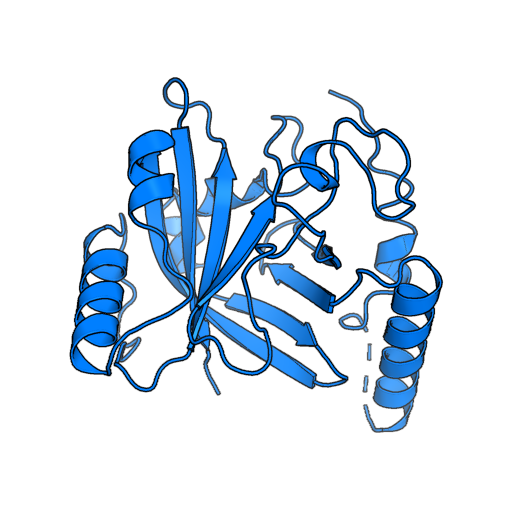.29 158 ALA A N 1
ATOM 999 C CA . ALA A 1 135 ? 33.163 -0.553 18.671 1.00 20.67 158 ALA A CA 1
ATOM 1000 C C . ALA A 1 135 ? 31.910 -1.381 18.436 1.00 24.01 158 ALA A C 1
ATOM 1001 O O . ALA A 1 135 ? 31.830 -2.539 18.878 1.00 20.94 158 ALA A O 1
ATOM 1003 N N . ASN A 1 136 ? 30.978 -0.830 17.656 1.00 15.76 159 ASN A N 1
ATOM 1004 C CA . ASN A 1 136 ? 29.674 -1.444 17.452 1.00 18.59 159 ASN A CA 1
ATOM 1005 C C . ASN A 1 136 ? 29.379 -1.729 15.981 1.00 21.39 159 ASN A C 1
ATOM 1006 O O . ASN A 1 136 ? 29.116 -0.813 15.202 1.00 21.42 159 ASN A O 1
ATOM 1011 N N . LYS A 1 137 ? 29.690 -2.954 15.578 1.00 16.98 160 LYS A N 1
ATOM 1012 C CA . LYS A 1 137 ? 29.837 -3.296 14.167 1.00 20.99 160 LYS A CA 1
ATOM 1013 C C . LYS A 1 137 ? 28.527 -3.881 13.589 1.00 17.03 160 LYS A C 1
ATOM 1014 O O . LYS A 1 137 ? 28.383 -3.963 12.371 1.00 20.06 160 LYS A O 1
ATOM 1020 N N . TYR A 1 138 ? 27.725 -4.523 14.430 1.00 16.72 161 TYR A N 1
ATOM 1021 C CA . TYR A 1 138 ? 26.766 -5.527 13.929 1.00 17.93 161 TYR A CA 1
ATOM 1022 C C . TYR A 1 138 ? 25.324 -5.160 14.155 1.00 17.50 161 TYR A C 1
ATOM 1023 O O . TYR A 1 138 ? 24.957 -4.628 15.207 1.00 16.90 161 TYR A O 1
ATOM 1032 N N . VAL A 1 139 ? 24.526 -5.463 13.135 1.00 14.56 162 VAL A N 1
ATOM 1033 C CA . VAL A 1 139 ? 23.061 -5.467 13.213 1.00 14.45 162 VAL A CA 1
ATOM 1034 C C . VAL A 1 139 ? 22.580 -6.910 13.003 1.00 15.13 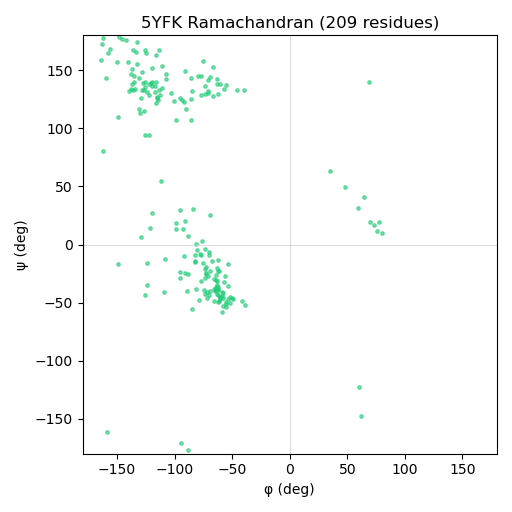162 VAL A C 1
ATOM 1035 O O . VAL A 1 139 ? 23.017 -7.623 12.086 1.00 16.67 162 VAL A O 1
ATOM 1039 N N . THR A 1 140 ? 21.782 -7.382 13.938 1.00 14.56 163 THR A N 1
ATOM 1040 C CA . THR A 1 140 ? 21.183 -8.706 13.847 1.00 18.99 163 THR A CA 1
ATOM 1041 C C . THR A 1 140 ? 19.709 -8.649 13.432 1.00 16.55 163 THR A C 1
ATOM 1042 O O . THR A 1 140 ? 18.953 -7.840 13.954 1.00 15.77 163 THR A O 1
ATOM 1046 N N . LEU A 1 141 ? 19.337 -9.440 12.432 1.00 15.35 164 LEU A N 1
ATOM 1047 C CA . LEU A 1 141 ? 17.913 -9.645 12.103 1.00 15.21 164 LEU A CA 1
ATOM 1048 C C . LEU A 1 141 ? 17.476 -11.053 12.440 1.00 17.72 164 LEU A C 1
ATOM 1049 O O . LEU A 1 141 ? 18.251 -11.984 12.332 1.00 19.37 164 LEU A O 1
ATOM 1054 N N . TYR A 1 142 ? 16.188 -11.218 12.709 1.00 14.77 165 TYR A N 1
ATOM 1055 C CA . TYR A 1 142 ? 15.609 -12.551 12.771 1.00 20.00 165 TYR A CA 1
ATOM 1056 C C . TYR A 1 142 ? 14.374 -12.612 11.923 1.00 19.51 165 TYR A C 1
ATOM 1057 O O . TYR A 1 142 ? 13.470 -11.812 12.123 1.00 19.43 165 TYR A O 1
ATOM 1066 N N . ARG A 1 143 ? 14.445 -13.395 10.852 1.00 19.74 166 ARG A N 1
ATOM 1067 C CA . ARG A 1 143 ? 13.385 -13.465 9.863 1.00 18.85 166 ARG A CA 1
ATOM 1068 C C . ARG A 1 143 ? 13.128 -14.924 9.471 1.00 20.75 166 ARG A C 1
ATOM 1069 O O . ARG A 1 143 ? 14.060 -15.670 9.161 1.00 22.05 166 ARG A O 1
ATOM 1077 N N . GLU A 1 144 ? 11.862 -15.320 9.442 1.00 28.42 167 GLU A N 1
ATOM 1078 C CA . GLU A 1 144 ? 11.520 -16.681 9.012 1.00 29.55 167 GLU A CA 1
ATOM 1079 C C . GLU A 1 144 ? 12.391 -17.712 9.715 1.00 29.79 167 GLU A C 1
ATOM 1080 O O . GLU A 1 144 ? 13.031 -18.564 9.072 1.00 32.58 167 GLU A O 1
ATOM 1086 N N . GLY A 1 145 ? 12.475 -17.586 11.034 1.00 26.47 168 GLY A N 1
ATOM 1087 C CA . GLY A 1 145 ? 13.163 -18.579 11.855 1.00 26.42 168 GLY A CA 1
ATOM 1088 C C . GLY A 1 145 ? 14.673 -18.625 11.688 1.00 30.54 168 GLY A C 1
ATOM 1089 O O . GLY A 1 145 ? 15.313 -19.589 12.086 1.00 28.66 168 GLY A O 1
ATOM 1090 N N . LYS A 1 146 ? 15.265 -17.564 11.150 1.00 24.99 169 LYS A N 1
ATOM 1091 C CA . LYS A 1 146 ? 16.704 -17.543 10.915 1.00 23.52 169 LYS A CA 1
ATOM 1092 C C . LYS A 1 146 ? 17.291 -16.220 11.395 1.00 25.16 169 LYS A C 1
ATOM 1093 O O . LYS A 1 146 ? 16.751 -15.152 11.110 1.00 22.22 169 LYS A O 1
ATOM 1099 N N . LYS A 1 147 ? 18.402 -16.325 12.115 1.00 21.63 170 LYS A N 1
ATOM 1100 C CA . LYS A 1 147 ? 19.193 -15.176 12.510 1.00 20.71 170 LYS A CA 1
ATOM 1101 C C . LYS A 1 147 ? 20.158 -14.805 11.388 1.00 26.53 170 LYS A C 1
ATOM 1102 O O . LYS A 1 147 ? 20.788 -15.681 10.802 1.00 20.67 170 LYS A O 1
ATOM 1108 N N . SER A 1 148 ? 20.219 -13.523 11.037 1.00 20.47 171 SER A N 1
ATOM 1109 C CA . SER A 1 148 ? 21.263 -13.040 10.133 1.00 20.46 171 SER A CA 1
ATOM 1110 C C . SER A 1 148 ? 21.989 -11.837 10.699 1.00 17.70 171 SER A C 1
ATOM 1111 O O . SER A 1 148 ? 21.494 -11.195 11.632 1.00 19.62 171 SER A O 1
ATOM 1114 N N . THR A 1 149 ? 23.267 -11.733 10.351 1.00 19.58 172 THR A N 1
ATOM 1115 C CA . THR A 1 149 ? 24.118 -10.657 10.848 1.00 17.53 172 THR A CA 1
ATOM 1116 C C . THR A 1 149 ? 24.617 -9.772 9.703 1.00 17.38 172 THR A C 1
ATOM 1117 O O . THR A 1 149 ? 25.023 -10.272 8.671 1.00 16.96 172 THR A O 1
ATOM 1121 N N . PHE A 1 150 ? 24.577 -8.460 9.922 1.00 16.18 173 PHE A N 1
ATOM 1122 C CA . PHE A 1 150 ? 25.047 -7.457 8.956 1.00 16.20 173 PHE A CA 1
ATOM 1123 C C . PHE A 1 150 ? 26.113 -6.556 9.594 1.00 17.34 173 PHE A C 1
ATOM 1124 O O . PHE A 1 150 ? 26.014 -6.204 10.776 1.00 17.12 173 PHE A O 1
ATOM 1132 N N . GLU A 1 151 ? 27.234 -6.352 8.905 1.00 16.95 174 GLU A N 1
ATOM 1133 C CA . GLU A 1 151 ? 28.276 -5.522 9.466 1.00 14.63 174 GLU A CA 1
ATOM 1134 C C . GLU A 1 151 ? 28.223 -4.124 8.857 1.00 11.47 174 GLU A C 1
ATOM 1135 O O . GLU A 1 151 ? 28.168 -3.977 7.658 1.00 14.00 174 GLU A O 1
ATOM 1141 N N . ILE A 1 152 ? 28.105 -3.133 9.727 1.00 17.06 175 ILE A N 1
ATOM 1142 C CA . ILE A 1 152 ? 27.969 -1.726 9.332 1.00 15.70 175 ILE A CA 1
ATOM 1143 C C . ILE A 1 152 ? 29.250 -1.275 8.686 1.00 15.90 175 ILE A C 1
ATOM 1144 O O . ILE A 1 152 ? 30.332 -1.461 9.270 1.00 18.93 175 ILE A O 1
ATOM 1149 N N . PHE A 1 153 ? 29.131 -0.697 7.499 1.00 13.97 176 PHE A N 1
ATOM 1150 C CA . PHE A 1 153 ? 30.302 -0.209 6.745 1.00 15.59 176 PHE A CA 1
ATOM 1151 C C . PHE A 1 153 ? 30.184 1.284 6.383 1.00 17.77 176 PHE A C 1
ATOM 1152 O O . PHE A 1 153 ? 31.132 1.894 5.883 1.00 16.30 176 PHE A O 1
ATOM 1160 N N . SER A 1 154 ? 28.979 1.824 6.489 1.00 14.10 177 SER A N 1
ATOM 1161 C CA . SER A 1 154 ? 28.763 3.241 6.124 1.00 15.74 177 SER A CA 1
ATOM 1162 C C . SER A 1 154 ? 27.879 3.931 7.140 1.00 15.14 177 SER A C 1
ATOM 1163 O O . SER A 1 154 ? 26.835 3.412 7.508 1.00 14.90 177 SER A O 1
ATOM 1166 N N . VAL A 1 155 ? 28.225 5.164 7.497 1.00 14.80 178 VAL A N 1
ATOM 1167 C CA . VAL A 1 155 ? 27.334 6.026 8.250 1.00 13.66 178 VAL A CA 1
ATOM 1168 C C . VAL A 1 155 ? 27.444 7.446 7.682 1.00 14.74 178 VAL A C 1
ATOM 1169 O O . VAL A 1 155 ? 28.522 7.886 7.299 1.00 14.57 178 VAL A O 1
ATOM 1173 N N . TYR A 1 156 ? 26.301 8.064 7.438 1.00 11.70 179 TYR A N 1
ATOM 1174 C CA . TYR A 1 156 ? 26.267 9.429 6.911 1.00 13.95 179 TYR A CA 1
ATOM 1175 C C . TYR A 1 156 ? 24.977 10.170 7.216 1.00 16.45 179 TYR A C 1
ATOM 1176 O O . TYR A 1 156 ? 23.961 9.568 7.583 1.00 13.55 179 TYR A O 1
ATOM 1185 N N . GLN A 1 157 ? 24.974 11.482 6.979 1.00 14.48 180 GLN A N 1
ATOM 1186 C CA . GLN A 1 157 ? 23.714 12.193 7.026 1.00 17.53 180 GLN A CA 1
ATOM 1187 C C . GLN A 1 157 ? 23.632 13.162 5.873 1.00 21.26 180 GLN A C 1
ATOM 1188 O O . GLN A 1 157 ? 24.654 13.614 5.330 1.00 20.21 180 GLN A O 1
ATOM 1194 N N . GLU A 1 158 ? 22.420 13.420 5.441 1.00 18.98 181 GLU A N 1
ATOM 1195 C CA . GLU A 1 158 ? 22.235 14.382 4.371 1.00 25.36 181 GLU A CA 1
ATOM 1196 C C . GLU A 1 158 ? 20.813 14.822 4.339 1.00 18.91 181 GLU A C 1
ATOM 1197 O O . GLU A 1 158 ? 19.990 14.354 5.097 1.00 18.58 181 GLU A O 1
ATOM 1203 N N . ASN A 1 159 ? 20.535 15.733 3.426 1.00 18.94 182 ASN A N 1
ATOM 1204 C CA . ASN A 1 159 ? 19.220 16.291 3.282 1.00 20.09 182 ASN A CA 1
ATOM 1205 C C . ASN A 1 159 ? 18.184 15.218 2.882 1.00 15.40 182 ASN A C 1
ATOM 1206 O O . ASN A 1 159 ? 18.443 14.407 1.999 1.00 19.30 182 ASN A O 1
ATOM 1211 N N . ALA A 1 160 ? 16.972 15.319 3.408 1.00 18.73 183 ALA A N 1
ATOM 1212 C CA . ALA A 1 160 ? 15.985 14.266 3.192 1.00 18.10 183 ALA A CA 1
ATOM 1213 C C . ALA A 1 160 ? 15.580 14.116 1.723 1.00 25.68 183 ALA A C 1
ATOM 1214 O O . ALA A 1 160 ? 15.319 13.014 1.249 1.00 19.17 183 ALA A O 1
ATOM 1216 N N . LYS A 1 161 ? 15.446 15.229 1.013 1.00 22.09 184 LYS A N 1
ATOM 1217 C CA . LYS A 1 161 ? 15.073 15.148 -0.398 1.00 22.66 184 LYS A CA 1
ATOM 1218 C C . LYS A 1 161 ? 16.121 14.460 -1.277 1.00 20.98 184 LYS A C 1
ATOM 1219 O O . LYS A 1 161 ? 15.778 13.668 -2.154 1.00 28.32 184 LYS A O 1
ATOM 1225 N N . ASP A 1 162 ? 17.396 14.725 -1.043 1.00 23.13 185 ASP A N 1
ATOM 1226 C CA . ASP A 1 162 ? 18.437 14.008 -1.742 1.00 26.14 185 ASP A CA 1
ATOM 1227 C C . ASP A 1 162 ? 18.422 12.529 -1.434 1.00 26.64 185 ASP A C 1
ATOM 1228 O O . ASP A 1 162 ? 18.538 11.687 -2.316 1.00 21.93 185 ASP A O 1
ATOM 1233 N N . LEU A 1 163 ? 18.227 12.216 -0.167 1.00 24.46 186 LEU A N 1
ATOM 1234 C CA . LEU A 1 163 ? 18.230 10.834 0.254 1.00 18.04 186 LEU A CA 1
ATOM 1235 C C . LEU A 1 163 ? 17.133 10.055 -0.447 1.00 15.78 186 LEU A C 1
ATOM 1236 O O . LEU A 1 163 ? 17.326 8.914 -0.879 1.00 16.89 186 LEU A O 1
ATOM 1241 N N . GLU A 1 164 ? 15.952 10.645 -0.488 1.00 19.35 187 GLU A N 1
ATOM 1242 C CA . GLU A 1 164 ? 14.768 10.003 -1.041 1.00 21.42 187 GLU A CA 1
ATOM 1243 C C . GLU A 1 164 ? 14.930 9.664 -2.523 1.00 25.39 187 GLU A C 1
ATOM 1244 O O . GLU A 1 164 ? 14.524 8.575 -2.953 1.00 27.45 187 GLU A O 1
ATOM 1250 N N . SER A 1 165 ? 15.842 10.388 -3.160 1.00 28.75 188 SER A N 1
ATOM 1251 C CA . SER A 1 165 ? 16.129 10.204 -4.565 1.00 30.47 188 SER A CA 1
ATOM 1252 C C . SER A 1 165 ? 17.241 9.184 -4.771 1.00 32.47 188 SER A C 1
ATOM 1253 O O . SER A 1 165 ? 17.392 8.664 -5.875 1.00 25.30 188 SER A O 1
ATOM 1256 N N . GLU A 1 166 ? 18.093 9.006 -3.763 1.00 19.39 189 GLU A N 1
ATOM 1257 C CA . GLU A 1 166 ? 19.255 8.139 -3.892 1.00 20.29 189 GLU A CA 1
ATOM 1258 C C . GLU A 1 166 ? 18.953 6.690 -3.498 1.00 15.24 189 GLU A C 1
ATOM 1259 O O . GLU A 1 166 ? 19.536 5.769 -4.069 1.00 16.12 189 GLU A O 1
ATOM 1265 N N . ILE A 1 167 ? 18.169 6.486 -2.438 1.00 16.02 190 ILE A N 1
ATOM 1266 C CA . ILE A 1 167 ? 18.037 5.131 -1.843 1.00 16.76 190 ILE A CA 1
ATOM 1267 C C . ILE A 1 167 ? 17.224 4.241 -2.808 1.00 19.59 190 ILE A C 1
ATOM 1268 O O . ILE A 1 167 ? 16.165 4.652 -3.304 1.00 19.60 190 ILE A O 1
ATOM 1273 N N . LYS A 1 168 ? 17.750 3.052 -3.095 1.00 15.46 191 LYS A N 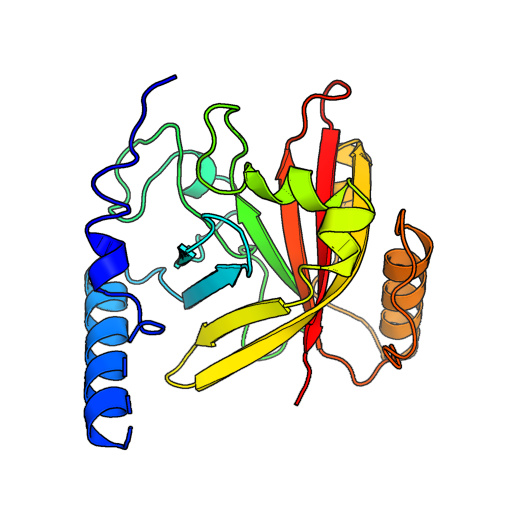1
ATOM 1274 C CA . LYS A 1 168 ? 17.153 2.117 -4.051 1.00 16.17 191 LYS A CA 1
ATOM 1275 C C . LYS A 1 168 ? 17.075 0.731 -3.399 1.00 19.70 191 LYS A C 1
ATOM 1276 O O . LYS A 1 168 ? 18.005 0.338 -2.676 1.00 16.70 191 LYS A O 1
ATOM 1282 N N . THR A 1 169 ? 15.998 -0.005 -3.700 1.00 20.80 192 THR A N 1
ATOM 1283 C CA . THR A 1 169 ? 15.841 -1.415 -3.309 1.00 20.86 192 THR A CA 1
ATOM 1284 C C . THR A 1 169 ? 15.968 -2.385 -4.499 1.00 20.39 192 THR A C 1
ATOM 1285 O O . THR A 1 169 ? 16.225 -3.572 -4.318 1.00 25.05 192 THR A O 1
ATOM 1289 N N . LYS A 1 170 ? 15.937 -1.833 -5.699 1.00 19.15 193 LYS A N 1
ATOM 1290 C CA . LYS A 1 170 ? 15.813 -2.596 -6.921 1.00 22.39 193 LYS A CA 1
ATOM 1291 C C . LYS A 1 170 ? 16.973 -2.175 -7.786 1.00 20.18 193 LYS A C 1
ATOM 1292 O O . LYS A 1 170 ? 17.213 -0.986 -7.927 1.00 23.73 193 LYS A O 1
ATOM 1298 N N . PHE A 1 171 ? 17.651 -3.142 -8.407 1.00 28.17 194 PHE A N 1
ATOM 1299 C CA . PHE A 1 171 ? 18.745 -2.829 -9.327 1.00 29.08 194 PHE A CA 1
ATOM 1300 C C . PHE A 1 171 ? 18.586 -3.456 -10.723 1.00 42.38 194 PHE A C 1
ATOM 1301 O O . PHE A 1 171 ? 18.155 -4.595 -10.851 1.00 42.30 194 PHE A O 1
ATOM 1309 N N . SER A 1 172 ? 18.934 -2.701 -11.766 1.00 43.95 195 SER A N 1
ATOM 1310 C CA . SER A 1 172 ? 18.848 -3.226 -13.134 1.00 55.81 195 SER A CA 1
ATOM 1311 C C . SER A 1 172 ? 19.724 -4.469 -13.249 1.00 51.02 195 SER A C 1
ATOM 1312 O O . SER A 1 172 ? 19.218 -5.584 -13.363 1.00 63.61 195 SER A O 1
ATOM 1315 N N . ASN A 1 173 ? 21.004 -4.287 -12.947 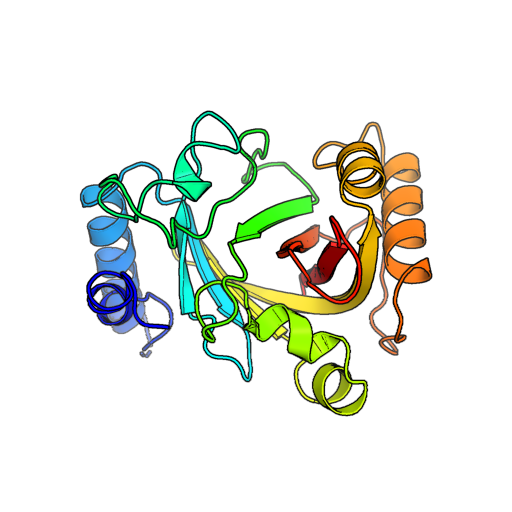1.00 41.37 196 ASN A N 1
ATOM 1316 C CA . ASN A 1 173 ? 22.011 -5.320 -13.156 1.00 42.37 196 ASN A CA 1
ATOM 1317 C C . ASN A 1 173 ? 23.092 -5.201 -12.104 1.00 34.27 196 ASN A C 1
ATOM 1318 O O . ASN A 1 173 ? 23.065 -4.273 -11.297 1.00 28.33 196 ASN A O 1
ATOM 1323 N N . LYS A 1 174 ? 24.057 -6.116 -12.168 1.00 33.14 197 LYS A N 1
ATOM 1324 C CA . LYS A 1 174 ? 25.200 -6.159 -11.264 1.00 35.71 197 LYS A CA 1
ATOM 1325 C C . LYS A 1 174 ? 25.982 -4.839 -11.241 1.00 26.52 197 LYS A C 1
ATOM 1326 O O . LYS A 1 174 ? 26.446 -4.394 -10.182 1.00 22.59 197 LYS A O 1
ATOM 1332 N N . GLU A 1 175 ? 26.308 -4.345 -12.433 1.00 25.31 198 GLU A N 1
ATOM 1333 C CA . GLU A 1 175 ? 27.055 -3.094 -12.593 1.00 25.76 198 GLU A CA 1
ATOM 1334 C C . GLU A 1 175 ? 26.384 -1.929 -11.846 1.00 23.38 198 GLU A C 1
ATOM 1335 O O . GLU A 1 175 ? 27.054 -1.102 -11.193 1.00 25.16 198 GLU A O 1
ATOM 1341 N N . ASP A 1 176 ? 25.077 -1.812 -12.026 1.00 21.43 199 ASP A N 1
ATOM 1342 C CA . ASP A 1 176 ? 24.288 -0.765 -11.376 1.00 22.48 199 ASP A CA 1
ATOM 1343 C C . ASP A 1 176 ? 24.341 -0.920 -9.864 1.00 19.51 199 ASP A C 1
ATOM 1344 O O . ASP A 1 176 ? 24.439 0.059 -9.138 1.00 17.70 199 ASP A O 1
ATOM 1349 N N . TYR A 1 177 ? 24.308 -2.163 -9.396 1.00 20.20 200 TYR A N 1
ATOM 1350 C CA . TYR A 1 177 ? 24.395 -2.441 -7.951 1.00 17.03 200 TYR A CA 1
ATOM 1351 C C . TYR A 1 177 ? 25.781 -2.141 -7.411 1.00 17.11 200 TYR A C 1
ATOM 1352 O O . TYR A 1 177 ? 25.936 -1.592 -6.321 1.00 14.52 200 TYR A O 1
ATOM 1361 N N . GLU A 1 178 ? 26.806 -2.549 -8.143 1.00 17.77 201 GLU A N 1
ATOM 1362 C CA . GLU A 1 178 ? 28.141 -2.259 -7.719 1.00 19.58 201 GLU A CA 1
ATOM 1363 C C . GLU A 1 178 ? 28.342 -0.739 -7.584 1.00 17.28 201 GLU A C 1
ATOM 1364 O O . GLU A 1 178 ? 28.949 -0.246 -6.633 1.00 21.89 201 GLU A O 1
ATOM 1370 N N . LYS A 1 179 ? 27.797 -0.006 -8.536 1.00 20.68 202 LYS A N 1
ATOM 1371 C CA . LYS A 1 179 ? 27.887 1.448 -8.520 1.00 20.16 202 LYS A CA 1
ATOM 1372 C C . LYS A 1 179 ? 27.211 1.993 -7.253 1.00 19.84 202 LYS A C 1
ATOM 1373 O O . LYS A 1 179 ? 27.712 2.925 -6.609 1.00 16.50 202 LYS A O 1
ATOM 1379 N N . TYR A 1 180 ? 26.026 1.462 -6.948 1.00 14.51 203 TYR A N 1
ATOM 1380 C CA . TYR A 1 180 ? 25.315 1.841 -5.713 1.00 16.87 203 TYR A CA 1
ATOM 1381 C C . TYR A 1 180 ? 26.124 1.576 -4.446 1.00 15.06 203 TYR A C 1
ATOM 1382 O O . TYR A 1 180 ? 26.214 2.434 -3.547 1.00 14.29 203 TYR A O 1
ATOM 1391 N N . LEU A 1 181 ? 26.731 0.396 -4.368 1.00 14.95 204 LEU A N 1
ATOM 1392 C CA . LEU A 1 181 ? 27.525 0.024 -3.207 1.00 15.29 204 LEU A CA 1
ATOM 1393 C C . LEU A 1 181 ? 28.679 1.003 -3.033 1.00 18.40 204 LEU A C 1
ATOM 1394 O O . LEU A 1 181 ? 28.962 1.452 -1.929 1.00 15.04 204 LEU A O 1
ATOM 1399 N N . LYS A 1 182 ? 29.374 1.284 -4.126 1.00 17.30 205 LYS A N 1
ATOM 1400 C CA . LYS A 1 182 ? 30.493 2.245 -4.118 1.00 19.32 205 LYS A CA 1
ATOM 1401 C C . LYS A 1 182 ? 30.077 3.639 -3.631 1.00 18.62 205 LYS A C 1
ATOM 1402 O O . LYS A 1 182 ? 30.752 4.232 -2.761 1.00 17.71 205 LYS A O 1
ATOM 1408 N N . GLU A 1 183 ? 28.904 4.092 -4.075 1.00 17.93 206 GLU A N 1
ATOM 1409 C CA . GLU A 1 183 ? 28.369 5.375 -3.643 1.00 19.87 206 GLU A CA 1
ATOM 1410 C C . GLU A 1 183 ? 28.130 5.339 -2.135 1.00 18.30 206 GLU A C 1
ATOM 1411 O O . GLU A 1 183 ? 28.484 6.272 -1.430 1.00 15.15 206 GLU A O 1
ATOM 1417 N N . GLN A 1 184 ? 27.451 4.298 -1.658 1.00 15.70 207 GLN A N 1
ATOM 1418 C CA . GLN A 1 184 ? 27.083 4.224 -0.237 1.00 16.00 207 GLN A CA 1
ATOM 1419 C C . GLN A 1 184 ? 28.316 4.144 0.646 1.00 13.62 207 GLN A C 1
ATOM 1420 O O . GLN A 1 184 ? 28.409 4.840 1.650 1.00 17.37 207 GLN A O 1
ATOM 1426 N N . GLU A 1 185 ? 29.336 3.432 0.172 1.00 17.09 208 GLU A N 1
ATOM 1427 C CA . GLU A 1 185 ? 30.573 3.306 0.927 1.00 20.83 208 GLU A CA 1
ATOM 1428 C C . GLU A 1 185 ? 31.360 4.632 0.926 1.00 21.06 208 GLU A C 1
ATOM 1429 O O . GLU A 1 185 ? 31.844 5.065 1.968 1.00 19.39 208 GLU A O 1
ATOM 1435 N N . SER A 1 186 ? 31.393 5.300 -0.227 1.00 23.63 209 SER A N 1
ATOM 1436 C CA . SER A 1 186 ? 32.119 6.555 -0.401 1.00 24.18 209 SER A CA 1
ATOM 1437 C C . SER A 1 186 ? 31.568 7.670 0.439 1.00 21.00 209 SER A C 1
ATOM 1438 O O . SER A 1 186 ? 32.299 8.547 0.876 1.00 21.57 209 SER A O 1
ATOM 1441 N N . LYS A 1 187 ? 30.269 7.626 0.687 1.00 19.4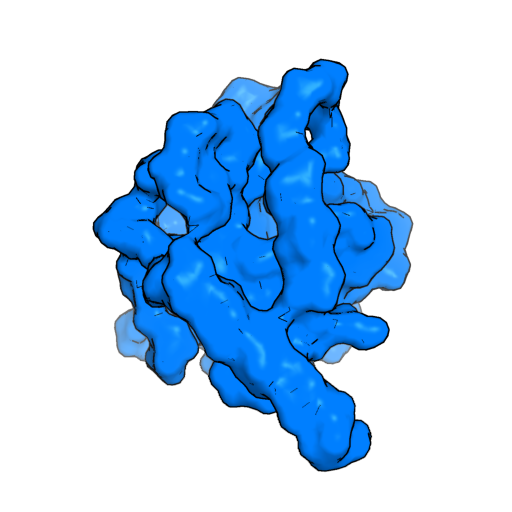5 210 LYS A N 1
ATOM 1442 C CA . LYS A 1 187 ? 29.592 8.608 1.527 1.00 23.25 210 LYS A CA 1
ATOM 1443 C C . LYS A 1 187 ? 29.961 8.518 3.027 1.00 17.59 210 LYS A C 1
ATOM 1444 O O . LYS A 1 187 ? 29.612 9.408 3.800 1.00 14.91 210 LYS A O 1
ATOM 1450 N N . SER A 1 188 ? 30.440 7.356 3.476 1.00 16.98 211 SER A N 1
ATOM 1451 C CA . SER A 1 188 ? 30.621 7.123 4.900 1.00 15.96 211 SER A CA 1
ATOM 1452 C C . SER A 1 188 ? 31.605 8.119 5.498 1.00 17.65 211 SER A C 1
ATOM 1453 O O . SER A 1 188 ? 32.644 8.419 4.893 1.00 16.87 211 SER A O 1
ATOM 1456 N N . LEU A 1 189 ? 31.256 8.611 6.677 1.00 17.11 212 LEU A N 1
ATOM 1457 C CA . LEU A 1 189 ? 32.178 9.359 7.543 1.00 17.17 212 LEU A CA 1
ATOM 1458 C C . LEU A 1 189 ? 33.413 8.543 7.874 1.00 21.67 212 LEU A C 1
ATOM 1459 O O . LEU A 1 189 ? 34.515 9.102 7.978 1.00 20.20 212 LEU A O 1
ATOM 1464 N N . PHE A 1 190 ? 33.238 7.218 7.966 1.00 18.15 213 PHE A N 1
ATOM 1465 C CA . PHE A 1 190 ? 34.249 6.302 8.509 1.00 21.76 213 PHE A CA 1
ATOM 1466 C C . PHE A 1 190 ? 34.386 5.065 7.618 1.00 25.11 213 PHE A C 1
ATOM 1467 O O . PHE A 1 190 ? 33.387 4.483 7.181 1.00 24.73 213 PHE A O 1
ATOM 1475 N N . LYS A 1 191 ? 35.627 4.622 7.426 1.00 24.14 214 LYS A N 1
ATOM 1476 C CA . LYS A 1 191 ? 35.925 3.445 6.606 1.00 29.10 214 LYS A CA 1
ATOM 1477 C C . LYS A 1 191 ? 36.047 2.192 7.481 1.00 29.97 214 LYS A C 1
ATOM 1478 O O . LYS A 1 191 ? 36.654 2.233 8.544 1.00 25.31 214 LYS A O 1
ATOM 1484 N N . ARG A 1 192 ? 35.289 1.154 7.137 1.00 24.06 215 ARG A N 1
ATOM 1485 C CA . ARG A 1 192 ? 35.431 -0.162 7.758 1.00 22.47 215 ARG A CA 1
ATOM 1486 C C . ARG A 1 192 ? 36.438 -1.012 6.993 1.00 32.60 215 ARG A C 1
ATOM 1487 O O . ARG A 1 192 ? 36.227 -1.352 5.816 1.00 33.19 215 ARG A O 1
ATOM 1495 N N . ASP A 1 193 ? 37.531 -1.353 7.670 1.00 26.96 216 ASP A N 1
ATOM 1496 C CA . ASP A 1 193 ? 38.616 -2.079 7.038 1.00 26.84 216 ASP A CA 1
ATOM 1497 C C . ASP A 1 193 ? 38.234 -3.535 6.795 1.00 25.23 216 ASP A C 1
ATOM 1498 O O . ASP A 1 193 ? 37.648 -4.183 7.664 1.00 28.33 216 ASP A O 1
ATOM 1503 N N . GLY A 1 194 ? 38.569 -4.040 5.608 1.00 30.15 217 GLY A N 1
ATOM 1504 C CA . GLY A 1 194 ? 38.553 -5.481 5.334 1.00 36.30 217 GLY A CA 1
ATOM 1505 C C . GLY A 1 194 ? 37.155 -6.045 5.106 1.00 36.17 217 GLY A C 1
ATOM 1506 O O . GLY A 1 194 ? 36.940 -7.250 5.195 1.00 43.92 217 GLY A O 1
ATOM 1507 N N . ILE A 1 195 ? 36.210 -5.173 4.790 1.00 30.23 218 ILE A N 1
ATOM 1508 C CA . ILE A 1 195 ? 34.796 -5.551 4.712 1.00 41.09 218 ILE A CA 1
ATOM 1509 C C . ILE A 1 195 ? 34.467 -6.231 3.367 1.00 35.66 218 ILE A C 1
ATOM 1510 O O . ILE A 1 195 ? 33.383 -6.786 3.197 1.00 21.15 218 ILE A O 1
ATOM 1515 N N . ASP A 1 196 ? 35.453 -6.290 2.468 1.00 26.47 219 ASP A N 1
ATOM 1516 C CA . ASP A 1 196 ? 35.274 -6.862 1.117 1.00 22.62 219 ASP A CA 1
ATOM 1517 C C . ASP A 1 196 ? 33.868 -6.575 0.555 1.00 23.86 219 ASP A C 1
ATOM 1518 O O . ASP A 1 196 ? 33.176 -7.491 0.099 1.00 21.67 219 ASP A O 1
ATOM 1523 N N . LEU A 1 197 ? 33.548 -5.302 0.363 1.00 21.79 220 LEU A N 1
ATOM 1524 C CA . LEU A 1 197 ? 32.243 -4.943 -0.145 1.00 20.69 220 LEU A CA 1
ATOM 1525 C C . LEU A 1 197 ? 32.232 -5.220 -1.652 1.00 27.73 220 LEU A C 1
ATOM 1526 O O . LEU A 1 197 ? 33.168 -4.829 -2.379 1.00 29.70 220 LEU A O 1
ATOM 1531 N N . ASN A 1 198 ? 31.221 -5.952 -2.100 1.00 23.27 221 ASN A N 1
ATOM 1532 C CA . ASN A 1 198 ? 31.163 -6.393 -3.495 1.00 21.78 221 ASN A CA 1
ATOM 1533 C C . ASN A 1 198 ? 29.754 -6.745 -3.964 1.00 21.63 221 ASN A C 1
ATOM 1534 O O . ASN A 1 198 ? 28.829 -6.873 -3.173 1.00 18.55 221 ASN A O 1
ATOM 1539 N N . SER A 1 199 ? 29.572 -6.857 -5.278 1.00 20.74 222 SER A N 1
ATOM 1540 C CA . SER A 1 199 ? 28.242 -6.921 -5.847 1.00 23.40 222 SER A CA 1
ATOM 1541 C C . SER A 1 199 ? 27.507 -8.232 -5.534 1.00 19.91 222 SER A C 1
ATOM 1542 O O . SER A 1 199 ? 26.300 -8.331 -5.741 1.00 20.96 222 SER A O 1
ATOM 1545 N N . ASN A 1 200 ? 28.175 -9.193 -4.913 1.00 20.31 223 ASN A N 1
ATOM 1546 C CA . ASN A 1 200 ? 27.444 -10.359 -4.417 1.00 20.88 223 ASN A CA 1
ATOM 1547 C C . ASN A 1 200 ? 26.775 -10.121 -3.075 1.00 17.94 223 ASN A C 1
ATOM 1548 O O . ASN A 1 200 ? 25.996 -10.952 -2.614 1.00 17.28 223 ASN A O 1
ATOM 1553 N N . ASP A 1 201 ? 27.074 -8.995 -2.441 1.00 15.73 224 ASP A N 1
ATOM 1554 C CA . ASP A 1 201 ? 26.614 -8.764 -1.085 1.00 17.30 224 ASP A CA 1
ATOM 1555 C C . ASP A 1 201 ? 25.126 -8.410 -1.018 1.00 16.82 224 ASP A C 1
ATOM 1556 O O . ASP A 1 201 ? 24.505 -7.975 -2.005 1.00 16.84 224 ASP A O 1
ATOM 1561 N N . ARG A 1 202 ? 24.552 -8.643 0.154 1.00 14.53 225 ARG A N 1
ATOM 1562 C CA . ARG A 1 202 ? 23.215 -8.151 0.451 1.00 13.83 225 ARG A CA 1
ATOM 1563 C C . ARG A 1 202 ? 23.332 -7.118 1.554 1.00 14.17 225 ARG A C 1
ATOM 1564 O O . ARG A 1 202 ? 24.042 -7.337 2.541 1.00 15.99 225 ARG A O 1
ATOM 1572 N N . ILE A 1 203 ? 22.687 -5.981 1.385 1.00 14.71 226 ILE A N 1
ATOM 1573 C CA . ILE A 1 203 ? 22.845 -4.927 2.357 1.00 12.61 226 ILE A CA 1
ATOM 1574 C C . ILE A 1 203 ? 21.549 -4.583 3.084 1.00 12.02 226 ILE A C 1
ATOM 1575 O O . ILE A 1 203 ? 20.451 -4.825 2.580 1.00 13.23 226 ILE A O 1
ATOM 1580 N N . LEU A 1 204 ? 21.739 -3.886 4.198 1.00 11.67 227 LEU A N 1
ATOM 1581 C CA . LEU A 1 204 ? 20.683 -3.407 5.066 1.00 10.73 227 LEU A CA 1
ATOM 1582 C C . LEU A 1 204 ? 20.924 -1.919 5.303 1.00 11.53 227 LEU A C 1
ATOM 1583 O O . LEU A 1 204 ? 22.047 -1.507 5.638 1.00 12.07 227 LEU A O 1
ATOM 1588 N N . THR A 1 205 ? 19.916 -1.116 5.027 1.00 12.13 228 THR A N 1
ATOM 1589 C CA . THR A 1 205 ? 20.018 0.334 5.203 1.00 12.34 228 THR A CA 1
ATOM 1590 C C . THR A 1 205 ? 19.044 0.769 6.282 1.00 13.18 228 THR A C 1
ATOM 1591 O O . THR A 1 205 ? 17.839 0.538 6.153 1.00 13.26 228 THR A O 1
ATOM 1595 N N . LEU A 1 206 ? 19.552 1.477 7.285 1.00 11.33 229 LEU A N 1
ATOM 1596 C CA . LEU A 1 206 ? 18.721 1.998 8.360 1.00 10.10 229 LEU A CA 1
ATOM 1597 C C . LEU A 1 206 ? 18.671 3.506 8.295 1.00 10.33 229 LEU A C 1
ATOM 1598 O O . LEU A 1 206 ? 19.707 4.145 8.206 1.00 12.69 229 LEU A O 1
ATOM 1603 N N . ILE A 1 207 ? 17.456 4.050 8.311 1.00 12.54 230 ILE A N 1
ATOM 1604 C CA . ILE A 1 207 ? 17.247 5.476 8.091 1.00 13.92 230 ILE A CA 1
ATOM 1605 C C . ILE A 1 207 ? 16.434 6.089 9.202 1.00 12.26 230 ILE A C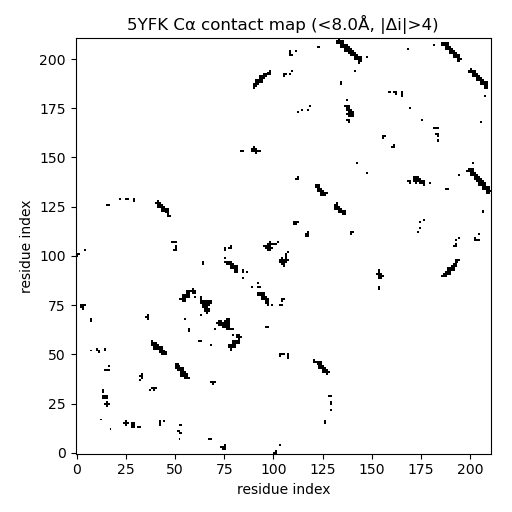 1
ATOM 1606 O O . ILE A 1 207 ? 15.319 5.625 9.518 1.00 14.39 230 ILE A O 1
ATOM 1611 N N . THR A 1 208 ? 16.923 7.228 9.689 1.00 11.96 231 THR A N 1
ATOM 1612 C CA . THR A 1 208 ? 16.196 8.015 10.628 1.00 11.33 231 THR A CA 1
ATOM 1613 C C . THR A 1 208 ? 16.373 9.517 10.374 1.00 14.04 231 THR A C 1
ATOM 1614 O O . THR A 1 208 ? 17.154 9.923 9.508 1.00 15.25 231 THR A O 1
ATOM 1618 N N . SER A 1 209 ? 15.662 10.339 11.150 1.00 18.70 232 SER A N 1
ATOM 1619 C CA . SER A 1 209 ? 15.835 11.774 11.062 1.00 14.94 232 SER A CA 1
ATOM 1620 C C . SER A 1 209 ? 16.897 12.276 12.034 1.00 23.61 232 SER A C 1
ATOM 1621 O O . SER A 1 209 ? 17.176 11.636 13.043 1.00 16.77 232 SER A O 1
ATOM 1624 N N . GLY A 1 210 ? 17.586 13.355 11.662 1.00 16.01 233 GLY A N 1
ATOM 1625 C CA . GLY A 1 210 ? 18.511 13.989 12.578 1.00 16.73 233 GLY A CA 1
ATOM 1626 C C . GLY A 1 210 ? 18.215 15.469 12.743 1.00 19.46 233 GLY A C 1
ATOM 1627 O O . GLY A 1 210 ? 17.303 16.012 12.107 1.00 21.87 233 GLY A O 1
ATOM 1628 N N . TYR A 1 211 ? 18.836 16.066 13.745 1.00 23.54 234 TYR A N 1
ATOM 1629 C CA . TYR A 1 211 ? 18.541 17.454 14.077 1.00 23.58 234 TYR A CA 1
ATOM 1630 C C . TYR A 1 211 ? 19.738 18.385 14.011 1.00 25.02 234 TYR A C 1
ATOM 1631 O O . TYR A 1 211 ? 19.619 19.569 14.328 1.00 23.93 234 TYR A O 1
ATOM 1640 N N . ASP A 1 212 ? 20.817 17.927 13.395 1.00 22.69 235 ASP A N 1
ATOM 1641 C CA . ASP A 1 212 ? 21.959 18.805 13.150 1.00 22.89 235 ASP A CA 1
ATOM 1642 C C . ASP A 1 212 ? 21.611 19.982 12.216 1.00 25.23 235 ASP A C 1
ATOM 1643 O O . ASP A 1 212 ? 22.279 21.010 12.232 1.00 29.13 235 ASP A O 1
ATOM 1648 N N . PHE A 1 213 ? 20.738 19.715 11.251 1.00 24.93 236 PHE A N 1
ATOM 1649 C CA . PHE A 1 213 ? 20.286 20.711 10.295 1.00 24.75 236 PHE A CA 1
ATOM 1650 C C . PHE A 1 213 ? 18.873 20.326 9.897 1.00 26.90 236 PHE A C 1
ATOM 1651 O O . PHE A 1 213 ? 18.454 19.185 10.117 1.00 18.53 236 PHE A O 1
ATOM 1659 N N . VAL A 1 214 ? 18.091 21.286 9.414 1.00 18.75 237 VAL A N 1
ATOM 1660 C CA . VAL A 1 214 ? 16.700 20.988 9.105 1.00 19.78 237 VAL A CA 1
ATOM 1661 C C . VAL A 1 214 ? 16.562 19.938 7.990 1.00 16.36 237 VAL A C 1
ATOM 1662 O O . VAL A 1 214 ? 17.396 19.857 7.077 1.00 20.06 237 VAL A O 1
ATOM 1666 N N . ASN A 1 215 ? 15.620 19.022 8.187 1.00 16.92 238 ASN A N 1
ATOM 1667 C CA . ASN A 1 215 ? 15.428 17.875 7.294 1.00 18.28 238 ASN A CA 1
ATOM 1668 C C . ASN A 1 215 ? 16.653 16.957 7.155 1.00 20.26 238 ASN A C 1
ATOM 1669 O O . ASN A 1 215 ? 16.840 16.311 6.116 1.00 16.63 238 ASN A O 1
ATOM 1674 N N . ALA A 1 216 ? 17.449 16.848 8.212 1.00 18.90 239 ALA A N 1
ATOM 1675 C CA . ALA A 1 216 ? 18.565 15.905 8.215 1.00 16.44 239 ALA A CA 1
ATOM 1676 C C . ALA A 1 216 ? 18.017 14.490 8.298 1.00 13.02 239 ALA A C 1
ATOM 1677 O O . ALA A 1 216 ? 16.958 14.251 8.901 1.00 15.10 239 ALA A O 1
ATOM 1679 N N . ARG A 1 217 ? 18.664 13.602 7.566 1.00 12.91 240 ARG A N 1
ATOM 1680 C CA . ARG A 1 217 ? 18.477 12.180 7.719 1.00 14.00 240 ARG A CA 1
ATOM 1681 C C . ARG A 1 217 ? 19.797 11.553 8.094 1.00 16.57 240 ARG A C 1
ATOM 1682 O O . ARG A 1 217 ? 20.845 11.878 7.512 1.00 15.11 240 ARG A O 1
ATOM 1690 N N . ILE A 1 218 ? 19.743 10.594 9.003 1.00 13.87 241 ILE A N 1
ATOM 1691 C CA . ILE A 1 218 ? 20.957 9.825 9.342 1.00 12.34 241 ILE A CA 1
ATOM 1692 C C . ILE A 1 218 ? 20.819 8.377 8.852 1.00 13.54 241 ILE A C 1
ATOM 1693 O O . ILE A 1 218 ? 19.771 7.804 8.977 1.00 14.02 241 ILE A O 1
ATOM 1698 N N . VAL A 1 219 ? 21.873 7.857 8.216 1.00 13.71 242 VAL A N 1
ATOM 1699 C CA . VAL A 1 219 ? 21.809 6.589 7.483 1.00 14.34 242 VAL A CA 1
ATOM 1700 C C . VAL A 1 219 ? 22.947 5.688 7.951 1.00 13.26 242 VAL A C 1
ATOM 1701 O O . VAL A 1 219 ? 24.090 6.114 8.024 1.00 14.65 242 VAL A O 1
ATOM 1705 N N . VAL A 1 220 ? 22.617 4.428 8.226 1.00 12.19 243 VAL A N 1
ATOM 1706 C CA . VAL A 1 220 ? 23.593 3.395 8.439 1.00 13.51 243 VAL A CA 1
ATOM 1707 C C . VAL A 1 220 ? 23.375 2.243 7.444 1.00 14.50 243 VAL A C 1
ATOM 1708 O O . VAL A 1 220 ? 22.247 1.863 7.162 1.00 13.93 243 VAL A O 1
ATOM 1712 N N . VAL A 1 221 ? 24.444 1.863 6.755 1.00 13.86 244 VAL A N 1
ATOM 1713 C CA . VAL A 1 221 ? 24.381 0.759 5.790 1.00 14.51 244 VAL A CA 1
ATOM 1714 C C . VAL A 1 221 ? 25.347 -0.348 6.218 1.00 14.65 244 VAL A C 1
ATOM 1715 O O . VAL A 1 221 ? 26.487 -0.097 6.638 1.00 14.81 244 VAL A O 1
ATOM 1719 N N . ALA A 1 222 ? 24.862 -1.581 6.130 1.00 16.10 245 ALA A N 1
ATOM 1720 C CA . ALA A 1 222 ? 25.573 -2.755 6.632 1.00 15.79 245 ALA A CA 1
ATOM 1721 C C . ALA A 1 222 ? 25.427 -3.889 5.614 1.00 14.66 245 ALA A C 1
ATOM 1722 O O . ALA A 1 222 ? 24.458 -3.916 4.833 1.00 11.69 245 ALA A O 1
ATOM 1724 N N . LYS A 1 223 ? 26.460 -4.717 5.518 1.00 13.74 246 LYS A N 1
ATOM 1725 C CA . LYS A 1 223 ? 26.440 -5.897 4.648 1.00 13.15 246 LYS A CA 1
ATOM 1726 C C . LYS A 1 223 ? 26.339 -7.204 5.387 1.00 10.67 246 LYS A C 1
ATOM 1727 O O . LYS A 1 223 ? 26.944 -7.399 6.450 1.00 14.71 246 LYS A O 1
ATOM 1733 N N . GLU A 1 224 ? 25.663 -8.157 4.759 1.00 14.68 247 GLU A N 1
ATOM 1734 C CA . GLU A 1 224 ? 25.435 -9.442 5.398 1.00 14.91 247 GLU A CA 1
ATOM 1735 C C . GLU A 1 224 ? 26.737 -10.205 5.455 1.00 14.70 247 GLU A C 1
ATOM 1736 O O . GLU A 1 224 ? 27.474 -10.250 4.472 1.00 16.89 247 GLU A O 1
ATOM 1742 N N . ILE A 1 225 ? 27.025 -10.747 6.632 1.00 15.16 248 ILE A N 1
ATOM 1743 C CA . ILE A 1 225 ? 28.197 -11.557 6.838 1.00 18.10 248 ILE A CA 1
ATOM 1744 C C . ILE A 1 225 ? 27.843 -12.918 7.400 1.00 24.35 248 ILE A C 1
ATOM 1745 O O . ILE A 1 225 ? 26.748 -13.111 7.936 1.00 22.65 248 ILE A O 1
ATOM 1750 N N . ASP A 1 226 ? 28.826 -13.817 7.321 1.00 30.84 249 ASP A N 1
ATOM 1751 C CA . ASP A 1 226 ? 28.676 -15.248 7.630 1.00 51.41 249 ASP A CA 1
ATOM 1752 C C . ASP A 1 226 ? 27.944 -16.049 6.568 1.00 54.35 249 ASP A C 1
ATOM 1753 O O . ASP A 1 226 ? 28.203 -17.242 6.412 1.00 61.85 249 ASP A O 1
#